Protein AF-A0A9E5Z6Y7-F1 (afdb_monomer_lite)

Foldseek 3Di:
DVVVVVVVVVVVVVVVVCVPPVNVCVVCLQVLLVVLLVLLVLLPQAADCVCCVPNPDPVNNVSNVSVCSLVVSLVVLVVLVVVCVVVPPDDPDDCPDPLVVQLVVLVVQLVVLVVDPCSPVSNSVSSSSNSVSSSLVSCLRDPCSPVSVVVSVVVVLVVLLVVLVVLLVCCVVPQVLVVCVVVVVVLLLLDASCPCVVVVNRDALLNQLQSLLVQLLVLLLCCLPHPPNVVSVVSNVSSPSSNSNSLNLVSVVVSVVSSVVSVVVSLVVDDPVVVVVVVVVCVVVVVVCVVVCSVVSNCCNSPNPPPDDPPPPPPPPPPPPPPPPPPDD

Secondary structure (DSSP, 8-state):
-HHHHHHHHHHHHHHHHHT-HHHHHHHHHHHHHHHHHHHHHHTSS---THHHHS-SSHHHHHHHHHHHHHHHHHHHHHHHHHHHHHTT------TTSHHHHHHHHHHHHHHHHTT-TTHHHHHHHHHHHHHHHHHHHHHHTSS-HHHHHHHHHHHHHHHHHHHHHHHHHHHHHHS-HHHHHH-GGGGGG-----HHHHTTTSS-HHHHHHHHHHHHHHHHHHHHH-S-HHHHHHHHHHHHHHHHHTT-HHHHHHHHHHHHHHHHHHHHHS-HHHHHHHHHHHHHHHHHHHHTTHHHHHIIIIII-SSS-S-TTS-S---S-S-------

pLDDT: mean 85.92, std 13.64, range [41.94, 97.69]

Sequence (329 aa):
MQYLIETKARLGPTLAGLLSKDQLGAKLYILLPAGLWLMLWLSISPGNLKDILSPGSPAAFAHGLRAVFPLIAAGLAASIIGLNVIKRSPRPFRFFGPLGLTAAYGLTGLVASLNSPDTSSALWWSALYLSVPVVLWSSTWRADPLEQLRRIINVTWFGLILVSIGLFLMAVFYLDLVDKLIDPSRYLECRASGWIDVTGGRLRETGVGRYAAIAGIIAIGRLCHGKWRPMWSVVLLISIPLLLSTGARGSLVGFAAGASMILLTYSLHATRKTLLAGLLITMVLASALWSTGTINTFAKNCLSAGHADAPADVPADVPADVPADVPAD

Radius of gyration: 25.38 Å; chains: 1; bounding box: 87×68×48 Å

Structure (mmCIF, N/CA/C/O backbone):
data_AF-A0A9E5Z6Y7-F1
#
_entry.id   AF-A0A9E5Z6Y7-F1
#
loop_
_atom_site.group_PDB
_atom_site.id
_atom_site.type_symbol
_atom_site.label_atom_id
_atom_site.label_alt_id
_atom_site.label_comp_id
_atom_site.label_asym_id
_atom_site.label_entity_id
_atom_site.label_seq_id
_atom_site.pdbx_PDB_ins_code
_atom_site.Cartn_x
_atom_site.Cartn_y
_atom_site.Cartn_z
_atom_site.occupancy
_atom_site.B_iso_or_equiv
_atom_site.auth_seq_id
_atom_site.auth_comp_id
_atom_site.auth_asym_id
_atom_site.auth_atom_id
_atom_site.pdbx_PDB_model_num
ATOM 1 N N . MET A 1 1 ? -58.204 -3.056 -13.051 1.00 57.75 1 MET A N 1
ATOM 2 C CA . MET A 1 1 ? -58.044 -1.865 -12.180 1.00 57.75 1 MET A CA 1
ATOM 3 C C . MET A 1 1 ? -57.743 -2.231 -10.720 1.00 57.75 1 MET A C 1
ATOM 5 O O . MET A 1 1 ? -56.837 -1.636 -10.158 1.00 57.75 1 MET A O 1
ATOM 9 N N . GLN A 1 2 ? -58.396 -3.242 -10.124 1.00 61.41 2 GLN A N 1
ATOM 10 C CA . GLN A 1 2 ? -58.108 -3.706 -8.747 1.00 61.41 2 GLN A CA 1
ATOM 11 C C . GLN A 1 2 ? -56.656 -4.166 -8.510 1.00 61.41 2 GLN A C 1
ATOM 13 O O . GLN A 1 2 ? -56.068 -3.795 -7.500 1.00 61.41 2 GLN A O 1
ATOM 18 N N . TYR A 1 3 ? -56.035 -4.857 -9.472 1.00 61.41 3 TYR A N 1
ATOM 19 C CA . TYR A 1 3 ? -54.646 -5.332 -9.346 1.00 61.41 3 TYR A CA 1
ATOM 20 C C . TYR A 1 3 ? -53.622 -4.198 -9.141 1.00 61.41 3 TYR A C 1
ATOM 22 O O . TYR A 1 3 ? -52.655 -4.351 -8.406 1.00 61.41 3 TYR A O 1
ATOM 30 N N . LEU A 1 4 ? -53.870 -3.030 -9.748 1.00 61.97 4 LEU A N 1
ATOM 31 C CA . LEU A 1 4 ? -52.995 -1.854 -9.669 1.00 61.97 4 LEU A CA 1
ATOM 32 C C . LEU A 1 4 ? -53.087 -1.158 -8.298 1.00 61.97 4 LEU A C 1
ATOM 34 O O . LEU A 1 4 ? -52.094 -0.631 -7.791 1.00 61.97 4 LEU A O 1
ATOM 38 N N . ILE A 1 5 ? -54.269 -1.205 -7.676 1.00 70.00 5 ILE A N 1
ATOM 39 C CA . ILE A 1 5 ? -54.521 -0.660 -6.335 1.00 70.00 5 ILE A CA 1
ATOM 40 C C . ILE A 1 5 ? -53.856 -1.550 -5.277 1.00 70.00 5 ILE A C 1
ATOM 42 O O . ILE A 1 5 ? -53.213 -1.042 -4.356 1.00 70.00 5 ILE A O 1
ATOM 46 N N . GLU A 1 6 ? -53.916 -2.870 -5.456 1.00 71.38 6 GLU A N 1
ATOM 47 C CA . GLU A 1 6 ? -53.327 -3.832 -4.523 1.00 71.38 6 GLU A CA 1
ATOM 48 C C . GLU A 1 6 ? -51.786 -3.801 -4.535 1.00 71.38 6 GLU A C 1
ATOM 50 O O . GLU A 1 6 ? -51.150 -3.833 -3.477 1.00 71.38 6 GLU A O 1
ATOM 55 N N . THR A 1 7 ? -51.164 -3.607 -5.707 1.00 66.88 7 THR A N 1
ATOM 56 C CA . THR A 1 7 ? -49.707 -3.389 -5.799 1.00 66.88 7 THR A CA 1
ATOM 57 C C . THR A 1 7 ? -49.253 -2.092 -5.129 1.00 66.88 7 THR A C 1
ATOM 59 O O . THR A 1 7 ? -48.196 -2.070 -4.498 1.00 66.88 7 THR A O 1
ATOM 62 N N . LYS A 1 8 ? -50.048 -1.016 -5.199 1.00 66.12 8 LYS A N 1
ATOM 63 C CA . LYS A 1 8 ? -49.697 0.275 -4.582 1.00 66.12 8 LYS A CA 1
ATOM 64 C C . LYS A 1 8 ? -49.779 0.216 -3.051 1.00 66.12 8 LYS A C 1
ATOM 66 O O . LYS A 1 8 ? -48.929 0.793 -2.375 1.00 66.12 8 LYS A O 1
ATOM 7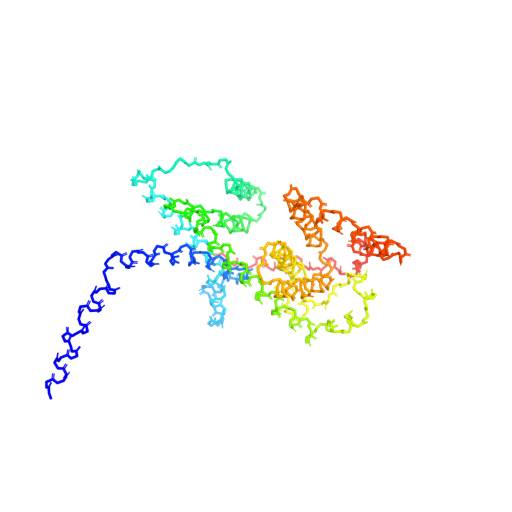1 N N . ALA A 1 9 ? -50.747 -0.533 -2.516 1.00 68.81 9 ALA A N 1
ATOM 72 C CA . ALA A 1 9 ? -50.920 -0.735 -1.078 1.00 68.81 9 ALA A CA 1
ATOM 73 C C . ALA A 1 9 ? -49.785 -1.563 -0.445 1.00 68.81 9 ALA A C 1
ATOM 75 O O . ALA A 1 9 ? -49.412 -1.310 0.699 1.00 68.81 9 ALA A O 1
ATOM 76 N N . ARG A 1 10 ? -49.184 -2.505 -1.189 1.00 66.06 10 ARG A N 1
ATOM 77 C CA . ARG A 1 10 ? -48.023 -3.273 -0.703 1.00 66.06 10 ARG A CA 1
ATOM 78 C C . ARG A 1 10 ? -46.694 -2.528 -0.843 1.00 66.06 10 ARG A C 1
ATOM 80 O O . ARG A 1 10 ? -45.835 -2.713 0.008 1.00 66.06 10 ARG A O 1
ATOM 87 N N . LEU A 1 11 ? -46.524 -1.664 -1.851 1.00 66.94 11 LEU A N 1
ATOM 88 C CA . LEU A 1 11 ? -45.243 -0.980 -2.101 1.00 66.94 11 LEU A CA 1
ATOM 89 C C . LEU A 1 11 ? -44.909 0.110 -1.064 1.00 66.94 11 LEU A C 1
ATOM 91 O O . LEU A 1 11 ? -43.746 0.288 -0.706 1.00 66.94 11 LEU A O 1
ATOM 95 N N . GLY A 1 12 ? -45.922 0.832 -0.573 1.00 68.88 12 GLY A N 1
ATOM 96 C CA . GLY A 1 12 ? -45.764 1.933 0.388 1.00 68.88 12 GLY A CA 1
ATOM 97 C C . GLY A 1 12 ? -45.043 1.549 1.691 1.00 68.88 12 GLY A C 1
ATOM 98 O O . GLY A 1 12 ? -44.024 2.165 2.013 1.00 68.88 12 GLY A O 1
ATOM 99 N N . PRO A 1 13 ? -45.502 0.522 2.432 1.00 69.31 13 PRO A N 1
ATOM 100 C CA . PRO A 1 13 ? -44.856 0.118 3.681 1.00 69.31 13 P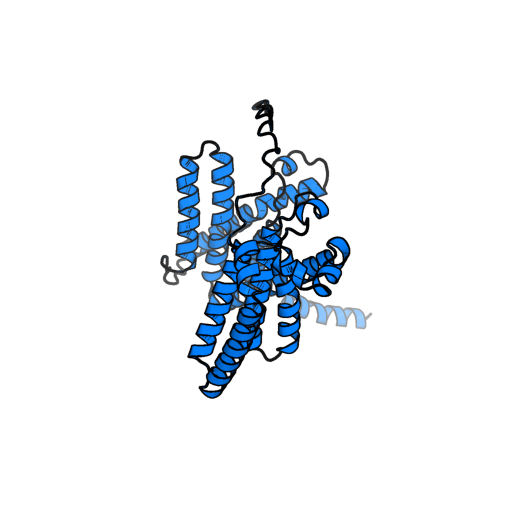RO A CA 1
ATOM 101 C C . PRO A 1 13 ? -43.468 -0.506 3.468 1.00 69.31 13 PRO A C 1
ATOM 103 O O . PRO A 1 13 ? -42.598 -0.350 4.324 1.00 69.31 13 PRO A O 1
ATOM 106 N N . THR A 1 14 ? -43.203 -1.148 2.323 1.00 67.12 14 THR A N 1
ATOM 107 C CA . THR A 1 14 ? -41.872 -1.711 2.026 1.00 67.12 14 THR A CA 1
ATOM 108 C C . THR A 1 14 ? -40.849 -0.622 1.702 1.00 67.12 14 THR A C 1
ATOM 110 O O . THR A 1 14 ? -39.710 -0.698 2.165 1.00 67.12 14 THR A O 1
ATOM 113 N N . LEU A 1 15 ? -41.246 0.428 0.970 1.00 63.84 15 LEU A N 1
ATOM 114 C CA . LEU A 1 15 ? -40.369 1.571 0.697 1.00 63.84 15 LEU A CA 1
ATOM 115 C C . LEU A 1 15 ? -40.128 2.415 1.959 1.00 63.84 15 LEU A C 1
ATOM 117 O O . LEU A 1 15 ? -38.998 2.831 2.210 1.00 63.84 15 LEU A O 1
ATOM 121 N N . ALA A 1 16 ? -41.164 2.618 2.781 1.00 64.19 16 ALA A N 1
ATOM 122 C CA . ALA A 1 16 ? -41.054 3.332 4.054 1.00 64.19 16 ALA A CA 1
ATOM 123 C C . ALA A 1 16 ? -40.180 2.576 5.072 1.00 64.19 16 ALA A C 1
ATOM 125 O O . ALA A 1 16 ? -39.400 3.197 5.790 1.00 64.19 16 ALA A O 1
ATOM 126 N N . GLY A 1 17 ? -40.236 1.238 5.086 1.00 64.94 17 GLY A N 1
ATOM 127 C CA . GLY A 1 17 ? -39.333 0.402 5.884 1.00 64.94 17 GLY A CA 1
ATOM 128 C C . GLY A 1 17 ? -37.876 0.464 5.408 1.00 64.94 17 GLY A C 1
ATOM 129 O O . GLY A 1 17 ? -36.962 0.539 6.230 1.00 64.94 17 GLY A O 1
ATOM 130 N N . LEU A 1 18 ? -37.646 0.514 4.089 1.00 59.97 18 LEU A N 1
ATOM 131 C CA . LEU A 1 18 ? -36.311 0.689 3.495 1.00 59.97 18 LEU A CA 1
ATOM 132 C C . LEU A 1 18 ? -35.711 2.086 3.737 1.00 59.97 18 LEU A C 1
ATOM 134 O O . LEU A 1 18 ? -34.486 2.219 3.764 1.00 59.97 18 LEU A O 1
ATOM 138 N N . LEU A 1 19 ? -36.559 3.100 3.939 1.00 59.50 19 LEU A N 1
ATOM 139 C CA . LEU A 1 19 ? -36.194 4.488 4.254 1.00 59.50 19 LEU A CA 1
ATOM 140 C C . LEU A 1 19 ? -36.331 4.842 5.744 1.00 59.50 19 LEU A C 1
ATOM 142 O O . LEU A 1 19 ? -36.238 6.017 6.102 1.00 59.50 19 LEU A O 1
ATOM 146 N N . SER A 1 20 ? -36.525 3.859 6.630 1.00 70.44 20 SER A N 1
ATOM 147 C CA . SER A 1 20 ? -36.506 4.118 8.071 1.00 70.44 20 SER A CA 1
ATOM 148 C C . SER A 1 20 ? -35.167 4.758 8.464 1.00 70.44 20 SER A C 1
ATOM 150 O O . SER A 1 20 ? -34.097 4.268 8.081 1.00 70.44 20 SER A O 1
ATOM 152 N N . LYS A 1 21 ? -35.221 5.862 9.227 1.00 69.75 21 LYS A N 1
ATOM 153 C CA . LYS A 1 21 ? -34.047 6.629 9.695 1.00 69.75 21 LYS A CA 1
ATOM 154 C C . LYS A 1 21 ? -32.979 5.735 10.331 1.00 69.75 21 LYS A C 1
ATOM 156 O O . LYS A 1 21 ? -31.791 6.015 10.174 1.00 69.75 21 LYS A O 1
ATOM 161 N N . ASP A 1 22 ? -33.388 4.641 10.963 1.00 77.75 22 ASP A N 1
ATOM 162 C CA . ASP A 1 22 ? -32.486 3.701 11.628 1.00 77.75 22 ASP A CA 1
ATOM 163 C C . ASP A 1 22 ? -31.675 2.868 10.622 1.00 77.75 22 ASP A C 1
ATOM 165 O O . ASP A 1 22 ? -30.466 2.687 10.779 1.00 77.75 22 ASP A O 1
ATOM 169 N N . GLN A 1 23 ? -32.307 2.426 9.527 1.00 73.56 23 GLN A N 1
ATOM 170 C CA . GLN A 1 23 ? -31.648 1.693 8.438 1.00 73.56 23 GLN A CA 1
ATOM 171 C C . GLN A 1 23 ? -30.731 2.607 7.621 1.00 73.56 23 GLN A C 1
ATOM 173 O O . GLN A 1 23 ? -29.605 2.224 7.285 1.00 73.56 23 GLN A O 1
ATOM 178 N N . LEU A 1 24 ? -31.188 3.828 7.322 1.00 75.88 24 LEU A N 1
ATOM 179 C CA . LEU A 1 24 ? -30.377 4.813 6.609 1.00 75.88 24 LEU A CA 1
ATOM 180 C C . LEU A 1 24 ? -29.151 5.210 7.446 1.00 75.88 24 LEU A C 1
ATOM 182 O O . LEU A 1 24 ? -28.036 5.257 6.923 1.00 75.88 24 LEU A O 1
ATOM 186 N N . GLY A 1 25 ? -29.344 5.399 8.756 1.00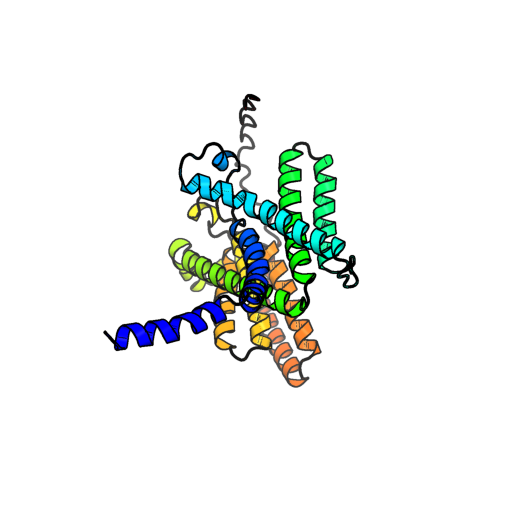 78.50 25 GLY A N 1
ATOM 187 C CA . GLY A 1 25 ? -28.276 5.638 9.721 1.00 78.50 25 GLY A CA 1
ATOM 188 C C . GLY A 1 25 ? -27.257 4.501 9.745 1.00 78.50 25 GLY A C 1
ATOM 189 O O . GLY A 1 25 ? -26.064 4.761 9.612 1.00 78.50 25 GLY A O 1
ATOM 190 N N . ALA A 1 26 ? -27.705 3.243 9.815 1.00 77.50 26 ALA A N 1
ATOM 191 C CA . ALA A 1 26 ? -26.826 2.071 9.835 1.00 77.50 26 ALA A CA 1
ATOM 192 C C . ALA A 1 26 ? -26.049 1.853 8.518 1.00 77.50 26 ALA A C 1
ATOM 194 O O . ALA A 1 26 ? -24.877 1.468 8.539 1.00 77.50 26 ALA A O 1
ATOM 195 N N . LYS A 1 27 ? -26.656 2.123 7.356 1.00 80.75 27 LYS A N 1
ATOM 196 C CA . LYS A 1 27 ? -25.959 2.018 6.060 1.00 80.75 27 LYS A CA 1
ATOM 197 C C . LYS A 1 27 ? -24.950 3.143 5.868 1.00 80.75 27 LYS A C 1
ATOM 199 O O . LYS A 1 27 ? -23.795 2.870 5.540 1.00 80.75 27 LYS A O 1
ATOM 204 N N . LEU A 1 28 ? -25.347 4.387 6.138 1.00 83.31 28 LEU A N 1
ATOM 205 C CA . LEU A 1 28 ? -24.439 5.537 6.100 1.00 83.31 28 LEU A CA 1
ATOM 206 C C . LEU A 1 28 ? -23.286 5.355 7.099 1.00 83.31 28 LEU A C 1
ATOM 208 O O . LEU A 1 28 ? -22.144 5.725 6.826 1.00 83.31 28 LEU A O 1
ATOM 212 N N . TYR A 1 29 ? -23.565 4.702 8.228 1.00 80.31 29 TYR A N 1
ATOM 213 C CA . TYR A 1 29 ? -22.572 4.357 9.235 1.00 80.31 29 TYR A CA 1
ATOM 214 C C . TYR A 1 29 ? -21.458 3.450 8.695 1.00 80.31 29 TYR A C 1
ATOM 216 O O . TYR A 1 29 ? -20.299 3.651 9.056 1.00 80.31 29 TYR A O 1
ATOM 224 N N . ILE A 1 30 ? -21.771 2.499 7.815 1.00 82.19 30 ILE A N 1
ATOM 225 C CA . ILE A 1 30 ? -20.777 1.588 7.223 1.00 82.19 30 ILE A CA 1
ATOM 226 C C . ILE A 1 30 ? -20.110 2.212 5.993 1.00 82.19 30 ILE A C 1
ATOM 228 O O . ILE A 1 30 ? -18.904 2.058 5.800 1.00 82.19 30 ILE A O 1
ATOM 232 N N . LEU A 1 31 ? -20.883 2.915 5.165 1.00 89.00 31 LEU A N 1
ATOM 233 C CA . LEU A 1 31 ? -20.394 3.477 3.908 1.00 89.00 31 LEU A CA 1
ATOM 234 C C . LEU A 1 31 ? -19.443 4.652 4.125 1.00 89.00 31 LEU A C 1
ATOM 236 O O . LEU A 1 31 ? -18.538 4.839 3.319 1.00 89.00 31 LEU A O 1
ATOM 240 N N . LEU A 1 32 ? -19.598 5.418 5.210 1.00 92.00 32 LEU A N 1
ATOM 241 C CA . LEU A 1 32 ? -18.788 6.616 5.418 1.00 92.00 32 LEU A CA 1
ATOM 242 C C . LEU A 1 32 ? -17.289 6.311 5.630 1.00 92.00 32 LEU A C 1
ATOM 244 O O . LEU A 1 32 ? -16.492 6.860 4.874 1.00 92.00 32 LEU A O 1
ATOM 248 N N . PRO A 1 33 ? -16.859 5.430 6.562 1.00 91.88 33 PRO A N 1
ATOM 249 C CA . PRO A 1 33 ? -15.438 5.094 6.706 1.00 91.88 33 PRO A CA 1
ATOM 250 C C . PRO A 1 33 ? -14.839 4.483 5.436 1.00 91.88 33 PRO A C 1
ATOM 252 O O . PRO A 1 33 ? -13.726 4.825 5.048 1.00 91.88 33 PRO A O 1
ATOM 255 N N . ALA A 1 34 ? -15.596 3.614 4.758 1.00 92.19 34 ALA A N 1
ATOM 256 C CA . ALA A 1 34 ? -15.170 3.005 3.502 1.00 92.19 34 ALA A CA 1
ATOM 257 C C . ALA A 1 34 ? -15.028 4.046 2.379 1.00 92.19 34 ALA A C 1
ATOM 259 O O . ALA A 1 34 ? -14.067 3.988 1.620 1.00 92.19 34 ALA A O 1
ATOM 260 N N . GLY A 1 35 ? -15.944 5.015 2.302 1.00 94.31 35 GLY A N 1
ATOM 261 C CA . GLY A 1 35 ? -15.899 6.119 1.348 1.00 94.31 35 GLY A CA 1
ATOM 262 C C . GLY A 1 35 ? -14.707 7.043 1.587 1.00 94.31 35 GLY A C 1
ATOM 263 O O . GLY A 1 35 ? -13.951 7.299 0.656 1.00 94.31 35 GLY A O 1
ATOM 264 N N . LEU A 1 36 ? -14.475 7.466 2.836 1.00 95.69 36 LEU A N 1
ATOM 265 C CA . LEU A 1 36 ? -13.302 8.275 3.198 1.00 95.69 36 LEU A CA 1
ATOM 266 C C . LEU A 1 36 ? -11.993 7.537 2.887 1.00 95.69 36 LEU A C 1
ATOM 268 O O . LEU A 1 36 ? -11.051 8.123 2.360 1.00 95.69 36 LEU A O 1
ATOM 272 N N . TRP A 1 37 ? -11.948 6.233 3.159 1.00 95.69 37 TRP A N 1
ATOM 273 C CA . TRP A 1 37 ? -10.800 5.398 2.825 1.00 95.69 37 TRP A CA 1
ATOM 274 C C . TRP A 1 37 ? -10.595 5.247 1.312 1.00 95.69 37 TRP A C 1
ATOM 276 O O . TRP A 1 37 ? -9.467 5.314 0.827 1.00 95.69 37 TRP A O 1
ATOM 286 N N . LEU A 1 38 ? -11.680 5.087 0.550 1.00 94.88 38 LEU A N 1
ATOM 287 C CA . LEU A 1 38 ? -11.630 5.014 -0.907 1.00 94.88 38 LEU A CA 1
ATOM 288 C C . LEU A 1 38 ? -11.134 6.332 -1.517 1.00 94.88 38 LEU A C 1
ATOM 290 O O . LEU A 1 38 ? -10.359 6.298 -2.468 1.00 94.88 38 LEU A O 1
ATOM 294 N N . MET A 1 39 ? -11.515 7.482 -0.952 1.00 96.06 39 MET A N 1
ATOM 295 C CA . MET A 1 39 ? -11.001 8.790 -1.379 1.00 96.06 39 MET A CA 1
ATOM 296 C C . MET A 1 39 ? -9.475 8.877 -1.237 1.00 96.06 39 MET A C 1
ATOM 298 O O . MET A 1 39 ? -8.814 9.334 -2.168 1.00 96.06 39 MET A O 1
ATOM 302 N N . LEU A 1 40 ? -8.903 8.367 -0.136 1.00 95.50 40 LEU A N 1
ATOM 303 C CA . LEU A 1 40 ? -7.444 8.266 0.022 1.00 95.50 40 LEU A CA 1
ATOM 304 C C . LEU A 1 40 ? -6.819 7.367 -1.052 1.00 95.50 40 LEU A C 1
ATOM 306 O O . LEU A 1 40 ? -5.831 7.735 -1.684 1.00 95.50 40 LEU A O 1
ATOM 310 N N . TRP A 1 41 ? -7.423 6.204 -1.296 1.00 93.75 41 TRP A N 1
ATOM 311 C CA . TRP A 1 41 ? -6.958 5.241 -2.297 1.00 93.75 41 TRP A CA 1
ATOM 312 C C . TRP A 1 41 ? -6.966 5.791 -3.723 1.00 93.75 41 TRP A C 1
ATOM 314 O O . TRP A 1 41 ? -6.035 5.566 -4.497 1.00 93.75 41 TRP A O 1
ATOM 324 N N . LEU A 1 42 ? -8.005 6.540 -4.083 1.00 92.06 42 LEU A N 1
ATOM 325 C CA . LEU A 1 42 ? -8.120 7.131 -5.411 1.00 92.06 42 LEU A CA 1
ATOM 326 C C . LEU A 1 42 ? -7.058 8.211 -5.671 1.00 92.06 42 LEU A C 1
ATOM 328 O O . LEU A 1 42 ? -6.820 8.516 -6.841 1.00 92.06 42 LEU A O 1
ATOM 332 N N . SER A 1 43 ? -6.393 8.721 -4.631 1.00 92.12 43 SER A N 1
ATOM 333 C CA . SER A 1 43 ? -5.336 9.736 -4.709 1.00 92.12 43 SER A CA 1
ATOM 334 C C . SER A 1 43 ? -3.907 9.174 -4.798 1.00 92.12 43 SER A C 1
ATOM 336 O O . SER A 1 43 ? -2.954 9.944 -4.732 1.00 92.12 43 SER A O 1
ATOM 338 N N . ILE A 1 44 ? -3.715 7.857 -4.942 1.00 85.12 44 ILE A N 1
ATOM 339 C CA . ILE A 1 44 ? -2.368 7.246 -5.008 1.00 85.12 44 ILE A CA 1
ATOM 340 C C . ILE A 1 44 ? -1.523 7.785 -6.177 1.00 85.12 44 ILE A C 1
ATOM 342 O O . ILE A 1 44 ? -0.303 7.868 -6.070 1.00 85.12 44 ILE A O 1
ATOM 346 N N . SER A 1 45 ? -2.165 8.168 -7.281 1.00 82.62 45 SER A N 1
ATOM 347 C CA . SER A 1 45 ? -1.541 8.888 -8.393 1.00 82.62 45 SER A CA 1
ATOM 348 C C . SER A 1 45 ? -2.246 10.241 -8.516 1.00 82.62 45 SER A C 1
ATOM 350 O O . SER A 1 45 ? -3.233 10.349 -9.252 1.00 82.62 45 SER A O 1
ATOM 352 N N . PRO A 1 46 ? -1.846 11.235 -7.699 1.00 77.25 46 PRO A N 1
ATOM 353 C CA . PRO A 1 46 ? -2.476 12.545 -7.731 1.00 77.25 46 PRO A CA 1
ATOM 354 C C . PRO A 1 46 ? -2.107 13.250 -9.043 1.00 77.25 46 PRO A C 1
ATOM 356 O O . PRO A 1 46 ? -0.963 13.172 -9.492 1.00 77.25 46 PRO A O 1
ATOM 359 N N . GLY A 1 47 ? -3.085 13.905 -9.674 1.00 83.56 47 GLY A N 1
ATOM 360 C CA . GLY A 1 47 ? -2.833 14.811 -10.796 1.00 83.56 47 GLY A CA 1
ATOM 361 C C . GLY A 1 47 ? -2.192 16.124 -10.345 1.00 83.56 47 GLY A C 1
ATOM 362 O O . GLY A 1 47 ? -1.830 16.289 -9.178 1.00 83.56 47 GLY A O 1
ATOM 363 N N . ASN A 1 48 ? -2.075 17.082 -11.264 1.00 89.50 48 ASN A N 1
ATOM 364 C CA . ASN A 1 48 ? -1.594 18.419 -10.936 1.00 89.50 48 ASN A CA 1
ATOM 365 C C . ASN A 1 48 ? -2.750 19.267 -10.374 1.00 89.50 48 ASN A C 1
ATOM 367 O O . ASN A 1 48 ? -3.849 19.253 -10.925 1.00 89.50 48 ASN A O 1
ATOM 371 N N . LEU A 1 49 ? -2.526 20.037 -9.299 1.00 91.50 49 LEU A N 1
ATOM 372 C CA . LEU A 1 49 ? -3.555 20.951 -8.775 1.00 91.50 49 LEU A CA 1
ATOM 373 C C . LEU A 1 49 ? -3.964 22.013 -9.799 1.00 91.50 49 LEU A C 1
ATOM 375 O O . LEU A 1 49 ? -5.118 22.441 -9.796 1.00 91.50 49 LEU A O 1
ATOM 379 N N . LYS A 1 50 ? -3.042 22.421 -10.680 1.00 92.94 50 LYS A N 1
ATOM 380 C CA . LYS A 1 50 ? -3.325 23.403 -11.737 1.00 92.94 50 LYS A CA 1
ATOM 381 C C . LYS A 1 50 ? -4.449 22.933 -12.669 1.00 92.94 50 LYS A C 1
ATOM 383 O O . LYS A 1 50 ? -5.234 23.756 -13.134 1.00 92.94 50 LYS A O 1
ATOM 388 N N . ASP A 1 51 ? -4.600 21.617 -12.838 1.00 94.62 51 ASP A N 1
ATOM 389 C CA . ASP A 1 51 ? -5.643 21.021 -13.676 1.00 94.62 51 ASP A CA 1
ATOM 390 C C . ASP A 1 51 ? -7.059 21.214 -13.102 1.00 94.62 51 ASP A C 1
ATOM 392 O O . ASP A 1 51 ? -8.037 20.977 -13.803 1.00 94.62 51 ASP A O 1
ATOM 396 N N . ILE A 1 52 ? -7.206 21.636 -11.840 1.00 95.12 52 ILE A N 1
ATOM 397 C CA . ILE A 1 52 ? -8.520 21.931 -11.242 1.00 95.12 52 ILE A CA 1
ATOM 398 C C . ILE A 1 52 ? -9.054 23.274 -11.740 1.00 95.12 52 ILE A C 1
ATOM 400 O O . ILE A 1 52 ? -10.243 23.390 -12.028 1.00 95.12 52 ILE A O 1
ATOM 404 N N . LEU A 1 53 ? -8.182 24.283 -11.809 1.00 96.31 53 LEU A N 1
ATOM 405 C CA . LEU A 1 53 ? -8.553 25.654 -12.166 1.00 96.31 53 LEU A CA 1
ATOM 406 C C . LEU A 1 53 ? -8.575 25.851 -13.683 1.00 96.31 53 LEU A C 1
ATOM 408 O O . LEU A 1 53 ? -9.472 26.514 -14.197 1.00 96.31 53 LEU A O 1
ATOM 412 N N . SER A 1 54 ? -7.634 25.219 -14.388 1.00 95.69 54 SER A N 1
ATOM 413 C CA . SER A 1 54 ? -7.477 25.355 -15.839 1.00 95.69 54 SER A CA 1
ATOM 414 C C . SER A 1 54 ? -7.286 23.988 -16.508 1.00 95.69 54 SER A C 1
ATOM 416 O O . SER A 1 54 ? -6.199 23.690 -17.009 1.00 95.69 54 SER A O 1
ATOM 418 N N . PRO A 1 55 ? -8.310 23.113 -16.511 1.00 96.44 55 PRO A N 1
ATOM 419 C CA . PRO A 1 55 ? -8.188 21.791 -17.111 1.00 96.44 55 PRO A CA 1
ATOM 420 C C . PRO A 1 55 ? -8.056 21.864 -18.633 1.00 96.44 55 PRO A C 1
ATOM 422 O O . PRO A 1 55 ? -8.957 22.336 -19.323 1.00 96.44 55 PRO A O 1
ATOM 425 N N . GLY A 1 56 ? -6.994 21.267 -19.180 1.00 96.19 56 GLY A N 1
ATOM 426 C CA . GLY A 1 56 ? -6.883 21.045 -20.628 1.00 96.19 56 GLY A CA 1
ATOM 427 C C . GLY A 1 56 ? -7.867 19.995 -21.172 1.00 96.19 56 GLY A C 1
ATOM 428 O O . GLY A 1 56 ? -8.070 19.894 -22.377 1.00 96.19 56 GLY A O 1
ATOM 429 N N . SER A 1 57 ? -8.475 19.183 -20.298 1.00 96.56 57 SER A N 1
ATOM 430 C CA . SER A 1 57 ? -9.505 18.194 -20.649 1.00 96.56 57 SER A CA 1
ATOM 431 C C . SER A 1 57 ? -10.318 17.759 -19.416 1.00 96.56 57 SER A C 1
ATOM 433 O O . SER A 1 57 ? -9.838 17.902 -18.287 1.00 96.56 57 SER A O 1
ATOM 435 N N . PRO A 1 58 ? -11.504 17.139 -19.586 1.00 96.25 58 PRO A N 1
ATOM 436 C CA . PRO A 1 58 ? -12.267 16.577 -18.465 1.00 96.25 58 PRO A CA 1
ATOM 437 C C . PRO A 1 58 ? -11.496 15.513 -17.668 1.00 96.25 58 PRO A C 1
ATOM 439 O O . PRO A 1 58 ? -11.669 15.390 -16.456 1.00 96.25 58 PRO A O 1
ATOM 442 N N . ALA A 1 59 ? -10.617 14.755 -18.332 1.00 94.00 59 ALA A N 1
ATOM 443 C CA . ALA A 1 59 ? -9.754 13.783 -17.668 1.00 94.00 59 ALA A CA 1
ATOM 444 C C . ALA A 1 59 ? -8.703 14.474 -16.785 1.00 94.00 59 ALA A C 1
ATOM 446 O O . ALA A 1 59 ? -8.497 14.048 -15.650 1.00 94.00 59 ALA A O 1
ATOM 447 N N . ALA A 1 60 ? -8.087 15.561 -17.268 1.00 93.75 60 ALA A N 1
ATOM 448 C CA . ALA A 1 60 ? -7.155 16.368 -16.478 1.00 93.75 60 ALA A CA 1
ATOM 449 C C . ALA A 1 60 ? -7.846 16.957 -15.239 1.00 93.75 60 ALA A C 1
ATOM 451 O O . ALA A 1 60 ? -7.339 16.799 -14.132 1.00 93.75 60 ALA A O 1
ATOM 452 N N . PHE A 1 61 ? -9.061 17.498 -15.394 1.00 95.56 61 PHE A N 1
ATOM 453 C CA . PHE A 1 61 ? -9.867 17.961 -14.260 1.00 95.56 61 PHE A CA 1
ATOM 454 C C . PHE A 1 61 ? -10.106 16.848 -13.229 1.00 95.56 61 PHE A C 1
ATOM 456 O O . PHE A 1 61 ? -9.890 17.040 -12.033 1.00 95.56 61 PHE A O 1
ATOM 463 N N . ALA A 1 62 ? -10.507 15.655 -13.682 1.00 94.25 62 ALA A N 1
ATOM 464 C CA . ALA A 1 62 ? -10.719 14.513 -12.796 1.00 94.25 62 ALA A CA 1
ATOM 465 C C . ALA A 1 62 ? -9.426 14.087 -12.073 1.00 94.25 62 ALA A C 1
ATOM 467 O O . ALA A 1 62 ? -9.472 13.718 -10.898 1.00 94.25 62 ALA A O 1
ATOM 468 N N . HIS A 1 63 ? -8.271 14.157 -12.739 1.00 91.81 63 HIS A N 1
ATOM 469 C CA . HIS A 1 63 ? -6.968 13.901 -12.121 1.00 91.81 63 HIS A CA 1
ATOM 470 C C . HIS A 1 63 ? -6.583 14.973 -11.092 1.00 91.81 63 HIS A C 1
ATOM 472 O O . HIS A 1 63 ? -6.126 14.614 -10.002 1.00 91.81 63 HIS A O 1
ATOM 478 N N . GLY A 1 64 ? -6.822 16.251 -11.392 1.00 93.50 64 GLY A N 1
ATOM 479 C CA . GLY A 1 64 ? -6.635 17.354 -10.451 1.00 93.50 64 GLY A CA 1
ATOM 480 C C . GLY A 1 64 ? -7.522 17.195 -9.216 1.00 93.50 64 GLY A C 1
ATOM 481 O O . GLY A 1 64 ? -7.036 17.234 -8.087 1.00 93.50 64 GLY A O 1
ATOM 482 N N . LEU A 1 65 ? -8.807 16.883 -9.405 1.00 94.31 65 LEU A N 1
ATOM 483 C CA . LEU A 1 65 ? -9.748 16.659 -8.305 1.00 94.31 65 LEU A CA 1
ATOM 484 C C . LEU A 1 65 ? -9.299 15.505 -7.389 1.00 94.31 65 LEU A C 1
ATOM 486 O O . LEU A 1 65 ? -9.372 15.617 -6.162 1.00 94.31 65 LEU A O 1
ATOM 490 N N . ARG A 1 66 ? -8.769 14.418 -7.971 1.00 94.31 66 ARG A N 1
ATOM 491 C CA . ARG A 1 66 ? -8.220 13.281 -7.211 1.00 94.31 66 ARG A CA 1
ATOM 492 C C . ARG A 1 66 ? -7.047 13.673 -6.319 1.00 94.31 66 ARG A C 1
ATOM 494 O O . ARG A 1 66 ? -6.900 13.058 -5.269 1.00 94.31 66 ARG A O 1
ATOM 501 N N . ALA A 1 67 ? -6.261 14.688 -6.684 1.00 93.56 67 ALA A N 1
ATOM 502 C CA . ALA A 1 67 ? -5.154 15.169 -5.857 1.00 93.56 67 ALA A CA 1
ATOM 503 C C . ALA A 1 67 ? -5.626 15.798 -4.533 1.00 93.56 67 ALA A C 1
ATOM 505 O O . ALA A 1 67 ? -4.906 15.755 -3.540 1.00 93.56 67 ALA A O 1
ATOM 506 N N . VAL A 1 68 ? -6.849 16.341 -4.486 1.00 95.88 68 VAL A N 1
ATOM 507 C CA . VAL A 1 68 ? -7.403 17.024 -3.298 1.00 95.88 68 VAL A CA 1
ATOM 508 C C . VAL A 1 68 ? -8.248 16.084 -2.428 1.00 95.88 68 VAL A C 1
ATOM 510 O O . VAL A 1 68 ? -8.557 16.398 -1.276 1.00 95.88 68 VAL A O 1
ATOM 513 N N . PHE A 1 69 ? -8.582 14.888 -2.925 1.00 96.50 69 PHE A N 1
ATOM 514 C CA . PHE A 1 69 ? -9.371 13.895 -2.188 1.00 96.50 69 PHE A CA 1
ATOM 515 C C . PHE A 1 69 ? -8.856 13.582 -0.780 1.00 96.50 69 PHE A C 1
ATOM 517 O O . PHE A 1 69 ? -9.697 13.503 0.120 1.00 96.50 69 PHE A O 1
ATOM 524 N N . PRO A 1 70 ? -7.541 13.452 -0.521 1.00 96.81 70 PRO A N 1
ATOM 525 C CA . PRO A 1 70 ? -7.065 13.177 0.829 1.00 96.81 70 PRO A CA 1
ATOM 526 C C . PRO A 1 70 ? -7.332 14.319 1.800 1.00 96.81 70 PRO A C 1
ATOM 528 O O . PRO A 1 70 ? -7.685 14.067 2.950 1.00 96.81 70 PRO A O 1
ATOM 531 N N . LEU A 1 71 ? -7.242 15.569 1.338 1.00 96.81 71 LEU A N 1
ATOM 532 C CA . LEU A 1 71 ? -7.537 16.736 2.167 1.00 96.81 71 LEU A CA 1
ATOM 533 C C . LEU A 1 71 ? -9.032 16.849 2.464 1.00 96.81 71 LEU A C 1
ATOM 535 O O . LEU A 1 71 ? -9.407 17.098 3.608 1.00 96.81 71 LEU A O 1
ATOM 539 N N . ILE A 1 72 ? -9.893 16.587 1.473 1.00 97.19 72 ILE A N 1
ATOM 540 C CA . ILE A 1 72 ? -11.350 16.533 1.683 1.00 97.19 72 ILE A CA 1
ATOM 541 C C . ILE A 1 72 ? -11.692 15.421 2.681 1.00 97.19 72 ILE A C 1
ATOM 543 O O . ILE A 1 72 ? -12.426 15.652 3.643 1.00 97.19 72 ILE A O 1
ATOM 547 N N . ALA A 1 73 ? -11.126 14.225 2.494 1.00 97.38 73 ALA A N 1
ATOM 548 C CA . ALA A 1 73 ? -11.343 13.094 3.389 1.00 97.38 73 ALA A CA 1
ATOM 549 C C . ALA A 1 73 ? -10.864 13.400 4.817 1.00 97.38 73 ALA A C 1
ATOM 551 O O . ALA A 1 73 ? -11.586 13.115 5.775 1.00 97.38 73 ALA A O 1
ATOM 552 N N . ALA A 1 74 ? -9.695 14.030 4.968 1.00 97.06 74 ALA A N 1
ATOM 553 C CA . ALA A 1 74 ? -9.166 14.463 6.257 1.00 97.06 74 ALA A CA 1
ATOM 554 C C . ALA A 1 74 ? -10.040 15.537 6.916 1.00 97.06 74 ALA A C 1
ATOM 556 O O . ALA A 1 74 ? -10.321 15.429 8.107 1.00 97.06 74 ALA A O 1
ATOM 557 N N . GLY A 1 75 ? -10.517 16.532 6.164 1.00 97.12 75 GLY A N 1
ATOM 558 C CA . GLY A 1 75 ? -11.403 17.583 6.675 1.00 97.12 75 GLY A CA 1
ATOM 559 C C . GLY A 1 75 ? -12.745 17.032 7.163 1.00 97.12 75 GLY A C 1
ATOM 560 O O . GLY A 1 75 ? -13.200 17.364 8.263 1.00 97.12 75 GLY A O 1
ATOM 561 N N . LEU A 1 76 ? -13.349 16.115 6.401 1.00 96.88 76 LEU A N 1
ATOM 562 C CA . LEU A 1 76 ? -14.562 15.402 6.815 1.00 96.88 76 LEU A CA 1
ATOM 563 C C . LEU A 1 76 ? -14.307 14.528 8.052 1.00 96.88 76 LEU A C 1
ATOM 565 O O . LEU A 1 76 ? -15.087 14.561 9.004 1.00 96.88 76 LEU A O 1
ATOM 569 N N . ALA A 1 77 ? -13.200 13.784 8.071 1.00 96.00 77 ALA A N 1
ATOM 570 C CA . ALA A 1 77 ? -12.787 12.965 9.209 1.00 96.00 77 ALA A CA 1
ATOM 571 C C . ALA A 1 77 ? -12.567 13.805 10.479 1.00 96.00 77 ALA A C 1
ATOM 573 O O . ALA A 1 77 ? -13.090 13.458 11.540 1.00 96.00 77 ALA A O 1
ATOM 574 N N . ALA A 1 78 ? -11.869 14.936 10.369 1.00 95.44 78 ALA A N 1
ATOM 575 C CA . ALA A 1 78 ? -11.651 15.882 11.459 1.00 95.44 78 ALA A CA 1
ATOM 576 C C . ALA A 1 78 ? -12.972 16.474 11.969 1.00 95.44 78 ALA A C 1
ATOM 578 O O . ALA A 1 78 ? -13.188 16.538 13.178 1.00 95.44 78 ALA A O 1
ATOM 579 N N . SER A 1 79 ? -13.895 16.813 11.065 1.00 94.81 79 SER A N 1
ATOM 580 C CA . SER A 1 79 ? -15.234 17.300 11.424 1.00 94.81 79 SER A CA 1
ATOM 581 C C . SER A 1 79 ? -16.023 16.255 12.221 1.00 94.81 79 SER A C 1
ATOM 583 O O . SER A 1 79 ? -16.634 16.574 13.241 1.00 94.81 79 SER A O 1
ATOM 585 N N . ILE A 1 80 ? -15.967 14.982 11.810 1.00 92.56 80 ILE A N 1
ATOM 586 C CA . ILE A 1 80 ? -16.594 13.866 12.538 1.00 92.56 80 ILE A CA 1
ATOM 587 C C . ILE A 1 80 ? -15.986 13.717 13.936 1.00 92.56 80 ILE A C 1
ATOM 589 O O . ILE A 1 80 ? -16.723 13.550 14.910 1.00 92.56 80 ILE A O 1
ATOM 593 N N . ILE A 1 81 ? -14.656 13.778 14.046 1.00 91.88 81 ILE A N 1
ATOM 594 C CA . ILE A 1 81 ? -13.956 13.710 15.335 1.00 91.88 81 ILE A CA 1
ATOM 595 C C . ILE A 1 81 ? -14.399 14.878 16.227 1.00 91.88 81 ILE A C 1
ATOM 597 O O . ILE A 1 81 ? -14.843 14.640 17.349 1.00 91.88 81 ILE A O 1
ATOM 601 N N . GLY A 1 82 ? -14.377 16.114 15.719 1.00 92.25 82 GLY A N 1
ATOM 602 C CA . GLY A 1 82 ? -14.782 17.313 16.459 1.00 92.25 82 GLY A CA 1
ATOM 603 C C . GLY A 1 82 ? -16.225 17.248 16.967 1.00 92.25 82 GLY A C 1
ATOM 604 O O . GLY A 1 82 ? -16.477 17.490 18.148 1.00 92.25 82 GLY A O 1
ATOM 605 N N . LEU A 1 83 ? -17.171 16.820 16.124 1.00 91.19 83 LEU A N 1
ATOM 606 C CA . LEU A 1 83 ? -18.570 16.633 16.528 1.00 91.19 83 LEU A CA 1
ATOM 607 C C . LEU A 1 83 ? -18.724 15.580 17.637 1.00 91.19 83 LEU A C 1
ATOM 609 O O . LEU A 1 83 ? -19.528 15.769 18.552 1.00 91.19 83 LEU A O 1
ATOM 613 N N . ASN A 1 84 ? -17.962 14.484 17.584 1.00 88.44 84 ASN A N 1
ATOM 614 C CA . ASN A 1 84 ? -17.995 13.447 18.620 1.00 88.44 84 ASN A CA 1
ATOM 615 C C . ASN A 1 84 ? -17.374 13.915 19.944 1.00 88.44 84 ASN A C 1
ATOM 617 O O . ASN A 1 84 ? -17.865 13.540 21.013 1.00 88.44 84 ASN A O 1
ATOM 621 N N . VAL A 1 85 ? -16.332 14.750 19.878 1.00 89.69 85 VAL A N 1
ATOM 622 C CA . VAL A 1 85 ? -15.723 15.390 21.053 1.00 89.69 85 VAL A CA 1
ATOM 623 C C . VAL A 1 85 ? -16.725 16.336 21.721 1.00 89.69 85 VAL A C 1
ATOM 625 O O . VAL A 1 85 ? -16.953 16.221 22.926 1.00 89.69 85 VAL A O 1
ATOM 628 N N . ILE A 1 86 ? -17.397 17.198 20.947 1.00 91.88 86 ILE A N 1
ATOM 629 C CA . ILE A 1 86 ? -18.413 18.138 21.460 1.00 91.88 86 ILE A CA 1
ATOM 630 C C . ILE A 1 86 ? -19.585 17.393 22.105 1.00 91.88 86 ILE A C 1
ATOM 632 O O . ILE A 1 86 ? -20.034 17.760 23.190 1.00 91.88 86 ILE A O 1
ATOM 636 N N . LYS A 1 87 ? -20.053 16.306 21.479 1.00 89.38 87 LYS A N 1
ATOM 637 C CA . LYS A 1 87 ? -21.156 15.481 22.000 1.00 89.38 87 LYS A CA 1
ATOM 638 C C . LYS A 1 87 ? -20.806 14.696 23.265 1.00 89.38 87 LYS A C 1
ATOM 640 O O . LYS A 1 87 ? -21.651 13.938 23.733 1.00 89.38 87 LYS A O 1
ATOM 645 N N . ARG A 1 88 ? -19.589 14.847 23.810 1.00 79.38 88 ARG A N 1
ATOM 646 C CA . ARG A 1 88 ? -19.101 14.115 24.987 1.00 79.38 88 ARG A CA 1
ATOM 647 C C . ARG A 1 88 ? -19.443 12.630 24.889 1.00 79.38 88 ARG A C 1
ATOM 649 O O . ARG A 1 88 ? -19.950 12.036 25.834 1.00 79.38 88 ARG A O 1
ATOM 656 N N . SER A 1 89 ? -19.102 12.020 23.756 1.00 70.31 89 SER A N 1
ATOM 657 C CA . SER A 1 89 ? -19.085 10.564 23.611 1.00 70.31 89 SER A CA 1
ATOM 658 C C . SER A 1 89 ? -17.646 10.042 23.773 1.00 70.31 89 SER A C 1
ATOM 660 O O . SER A 1 89 ? -17.087 9.518 22.801 1.00 70.31 89 SER A O 1
ATOM 662 N N . PRO A 1 90 ? -16.972 10.223 24.935 1.00 56.25 90 PRO A N 1
ATOM 663 C CA . PRO A 1 90 ? -15.587 9.828 25.071 1.00 56.25 90 PRO A CA 1
ATOM 664 C C . PRO A 1 90 ? -15.504 8.313 25.227 1.00 56.25 90 PRO A C 1
ATOM 666 O O . PRO A 1 90 ? -15.892 7.733 26.239 1.00 56.25 90 PRO A O 1
ATOM 669 N N . ARG A 1 91 ? -14.898 7.665 24.236 1.00 64.06 91 ARG A N 1
ATOM 670 C CA . ARG A 1 91 ? -14.012 6.550 24.560 1.00 64.06 91 ARG A CA 1
ATOM 671 C C . ARG A 1 91 ? -12.683 7.142 25.021 1.00 64.06 91 ARG A C 1
ATOM 673 O O . ARG A 1 91 ? -12.306 8.197 24.506 1.00 64.06 91 ARG A O 1
ATOM 680 N N . PRO A 1 92 ? -11.981 6.513 25.979 1.00 69.62 92 PRO A N 1
ATOM 681 C CA . PRO A 1 92 ? -10.672 6.984 26.406 1.00 69.62 92 PRO A CA 1
ATOM 682 C C . PRO A 1 92 ? -9.754 7.054 25.185 1.00 69.62 92 PRO A C 1
ATOM 684 O O . PRO A 1 92 ? -9.399 6.038 24.584 1.00 69.62 92 PRO A O 1
ATOM 687 N N . PHE A 1 93 ? -9.424 8.278 24.788 1.00 67.00 93 PHE A N 1
ATOM 688 C CA . PHE A 1 93 ? -8.551 8.552 23.664 1.00 67.00 93 PHE A CA 1
ATOM 689 C C . PHE A 1 93 ? -7.139 8.092 24.023 1.00 67.00 93 PHE A C 1
ATOM 691 O O . PHE A 1 93 ? -6.482 8.671 24.887 1.00 67.00 93 PHE A O 1
ATOM 698 N N . ARG A 1 94 ? -6.667 7.022 23.383 1.00 75.75 94 ARG A N 1
ATOM 699 C CA . ARG A 1 94 ? -5.286 6.556 23.539 1.00 75.75 94 ARG A CA 1
ATOM 700 C C . ARG A 1 94 ? -4.423 7.205 22.469 1.00 75.75 94 ARG A C 1
ATOM 702 O O . ARG A 1 94 ? -4.260 6.651 21.387 1.00 75.75 94 ARG A O 1
A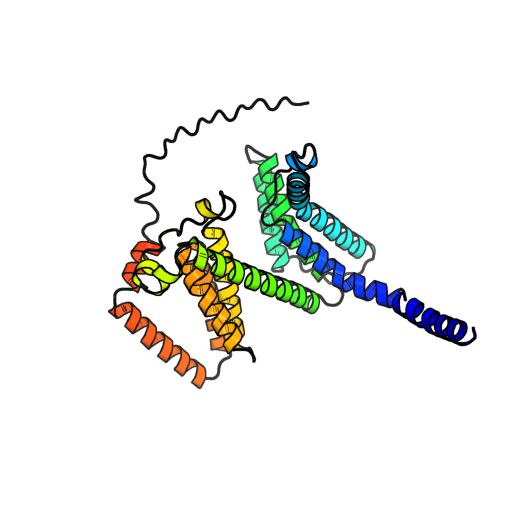TOM 709 N N . PHE A 1 95 ? -3.870 8.373 22.792 1.00 77.19 95 PHE A N 1
ATOM 710 C CA . PHE A 1 95 ? -2.919 9.058 21.916 1.00 77.19 95 PHE A CA 1
ATOM 711 C C . PHE A 1 95 ? -1.672 8.203 21.652 1.00 77.19 95 PHE A C 1
ATOM 713 O O . PHE A 1 95 ? -1.175 8.179 20.542 1.00 77.19 95 PHE A O 1
ATOM 720 N N . PHE A 1 96 ? -1.210 7.408 22.620 1.00 81.25 96 PHE A N 1
ATOM 721 C CA . PHE A 1 96 ? -0.009 6.568 22.483 1.00 81.25 96 PHE A CA 1
ATOM 722 C C . PHE A 1 96 ? -0.277 5.180 21.871 1.00 81.25 96 PHE A C 1
ATOM 724 O O . PHE A 1 96 ? 0.236 4.166 22.337 1.00 81.25 96 PHE A O 1
ATOM 731 N N . GLY A 1 97 ? -1.121 5.117 20.841 1.00 86.94 97 GLY A N 1
ATOM 732 C CA . GLY A 1 97 ? -1.327 3.908 20.036 1.00 86.94 97 GLY A CA 1
ATOM 733 C C . GLY A 1 97 ? -0.542 3.933 18.717 1.00 86.94 97 GLY A C 1
ATOM 734 O O . GLY A 1 97 ? 0.020 4.969 18.359 1.00 86.94 97 GLY A O 1
ATOM 735 N N . PRO A 1 98 ? -0.572 2.843 17.925 1.00 86.50 98 PRO A N 1
ATOM 736 C CA . PRO A 1 98 ? 0.036 2.812 16.590 1.00 86.50 98 PRO A CA 1
ATOM 737 C C . PRO A 1 98 ? -0.428 3.964 15.684 1.00 86.50 98 PRO A C 1
ATOM 739 O O . PRO A 1 98 ? 0.383 4.567 14.991 1.00 86.50 98 PRO A O 1
ATOM 742 N N . LEU A 1 99 ? -1.717 4.327 15.749 1.00 88.56 99 LEU A N 1
ATOM 743 C CA . LEU A 1 99 ? -2.274 5.461 15.000 1.00 88.56 99 LEU A CA 1
ATOM 744 C C . LEU A 1 99 ? -1.701 6.811 15.452 1.00 88.56 99 LEU A C 1
ATOM 746 O O . LEU A 1 99 ? -1.411 7.671 14.623 1.00 88.56 99 LEU A O 1
ATOM 750 N N . GLY A 1 100 ? -1.490 6.986 16.755 1.00 90.50 100 GLY A N 1
ATOM 751 C CA . GLY A 1 100 ? -0.865 8.191 17.285 1.00 90.50 100 GLY A CA 1
ATOM 752 C C . GLY A 1 100 ? 0.593 8.329 16.892 1.00 90.50 100 GLY A C 1
ATOM 753 O O . GLY A 1 100 ? 1.007 9.418 16.518 1.00 90.50 100 GLY A O 1
ATOM 754 N N . LEU A 1 101 ? 1.343 7.225 16.859 1.00 91.50 101 LEU A N 1
ATOM 755 C CA . LEU A 1 101 ? 2.713 7.225 16.343 1.00 91.50 101 LEU A CA 1
ATOM 756 C C . LEU A 1 101 ? 2.756 7.586 14.851 1.00 91.50 101 LEU A C 1
ATOM 758 O O . LEU A 1 101 ? 3.594 8.387 14.442 1.00 91.50 101 LEU A O 1
ATOM 762 N N . THR A 1 102 ? 1.819 7.077 14.039 1.00 91.06 102 THR A N 1
ATOM 763 C CA . THR A 1 102 ? 1.725 7.484 12.624 1.00 91.06 102 THR A CA 1
ATOM 764 C C . THR A 1 102 ? 1.336 8.954 12.458 1.00 91.06 102 THR A C 1
ATOM 766 O O . THR A 1 102 ? 1.857 9.625 11.571 1.00 91.06 102 THR A O 1
ATOM 769 N N . ALA A 1 103 ? 0.467 9.481 13.325 1.00 92.69 103 ALA A N 1
ATOM 770 C CA . ALA A 1 103 ? 0.129 10.902 13.329 1.00 92.69 103 ALA A CA 1
ATOM 771 C C . ALA A 1 103 ? 1.327 11.762 13.758 1.00 92.69 103 ALA A C 1
ATOM 773 O O . ALA A 1 103 ? 1.593 12.778 13.126 1.00 92.69 103 ALA A O 1
ATOM 774 N N . ALA A 1 104 ? 2.083 11.332 14.773 1.00 92.62 104 ALA A N 1
ATOM 775 C CA . ALA A 1 104 ? 3.301 12.001 15.218 1.00 92.62 104 ALA A CA 1
ATOM 776 C C . ALA A 1 104 ? 4.340 12.082 14.092 1.00 92.62 104 ALA A C 1
ATOM 778 O O . ALA A 1 104 ? 4.895 13.150 13.866 1.00 92.62 104 ALA A O 1
ATOM 779 N N . TYR A 1 105 ? 4.525 11.002 13.326 1.00 89.75 105 TYR A N 1
ATOM 780 C CA . TYR A 1 105 ? 5.384 11.014 12.139 1.00 89.75 105 TYR A CA 1
ATOM 781 C C . TYR A 1 105 ? 4.928 12.049 11.094 1.00 89.75 105 TYR A C 1
ATOM 783 O O . TYR A 1 105 ? 5.740 12.833 10.603 1.00 89.75 105 TYR A O 1
ATOM 791 N N . GLY A 1 106 ? 3.624 12.112 10.798 1.00 91.25 106 GLY A N 1
ATOM 792 C CA . GLY A 1 106 ? 3.066 13.135 9.903 1.00 91.25 106 GLY A CA 1
ATOM 793 C C . GLY A 1 106 ? 3.259 14.565 10.428 1.00 91.25 106 GLY A C 1
ATOM 794 O O . GLY A 1 106 ? 3.597 15.466 9.662 1.00 91.25 106 GLY A O 1
ATOM 795 N N . LEU A 1 107 ? 3.115 14.769 11.742 1.00 94.81 107 LEU A N 1
ATOM 796 C CA . LEU A 1 107 ? 3.365 16.055 12.398 1.00 94.81 107 LEU A CA 1
ATOM 797 C C . LEU A 1 107 ? 4.840 16.460 12.334 1.00 94.81 107 LEU A C 1
ATOM 799 O O . LEU A 1 107 ? 5.127 17.633 12.115 1.00 94.81 107 LEU A O 1
ATOM 803 N N . THR A 1 108 ? 5.776 15.517 12.467 1.00 94.88 108 THR A N 1
ATOM 804 C CA . THR A 1 108 ? 7.204 15.795 12.262 1.00 94.88 108 THR A CA 1
ATOM 805 C C . THR A 1 108 ? 7.469 16.299 10.844 1.00 94.88 108 THR A C 1
ATOM 807 O O . THR A 1 108 ? 8.228 17.249 10.683 1.00 94.88 108 THR A O 1
ATOM 810 N N . GLY A 1 109 ? 6.799 15.736 9.832 1.00 92.62 109 GLY A N 1
ATOM 811 C CA . GLY A 1 109 ? 6.846 16.253 8.459 1.00 92.62 109 GLY A CA 1
ATOM 812 C C . GLY A 1 109 ? 6.343 17.696 8.357 1.00 92.62 109 GLY A C 1
ATOM 813 O O . GLY A 1 109 ? 7.007 18.540 7.760 1.00 92.62 109 GLY A O 1
ATOM 814 N N . LEU A 1 110 ? 5.231 18.010 9.028 1.00 95.12 110 LEU A N 1
ATOM 815 C CA . LEU A 1 110 ? 4.678 19.366 9.068 1.00 95.12 110 LEU A CA 1
ATOM 816 C C . LEU A 1 110 ? 5.640 20.356 9.741 1.00 95.12 110 LEU A C 1
ATOM 818 O O . LEU A 1 110 ? 5.876 21.433 9.203 1.00 95.12 110 LEU A O 1
ATOM 822 N N . VAL A 1 111 ? 6.261 19.987 10.863 1.00 96.44 111 VAL A N 1
ATOM 823 C CA . VAL A 1 111 ? 7.286 20.827 11.510 1.00 96.44 111 VAL A CA 1
ATOM 824 C C . VAL A 1 111 ? 8.507 20.999 10.603 1.00 96.44 111 VAL A C 1
ATOM 826 O O . VAL A 1 111 ? 9.005 22.112 10.455 1.00 96.44 111 VAL A O 1
ATOM 829 N N . ALA A 1 112 ? 8.965 19.929 9.948 1.00 94.94 112 ALA A N 1
ATOM 830 C CA . ALA A 1 112 ? 10.090 19.988 9.016 1.00 94.94 112 ALA A CA 1
ATOM 831 C C . ALA A 1 112 ? 9.797 20.878 7.796 1.00 94.94 112 ALA A C 1
ATOM 833 O O . ALA A 1 112 ? 10.700 21.555 7.305 1.00 94.94 112 ALA A O 1
ATOM 834 N N . SER A 1 113 ? 8.540 20.933 7.342 1.00 96.31 113 SER A N 1
ATOM 835 C CA . SER A 1 113 ? 8.137 21.764 6.202 1.00 96.31 113 SER A CA 1
ATOM 836 C C . SER A 1 113 ? 8.347 23.264 6.431 1.00 96.31 113 SER A C 1
ATOM 838 O O . SER A 1 113 ? 8.601 23.982 5.468 1.00 96.31 113 SER A O 1
ATOM 840 N N . LEU A 1 114 ? 8.339 23.723 7.692 1.00 95.38 114 LEU A N 1
ATOM 841 C CA . LEU A 1 114 ? 8.595 25.124 8.055 1.00 95.38 114 LEU A CA 1
ATOM 842 C C . LEU A 1 114 ? 10.030 25.570 7.741 1.00 95.38 114 LEU A C 1
ATOM 844 O O . LEU A 1 114 ? 10.266 26.756 7.549 1.00 95.38 114 LEU A O 1
ATOM 848 N N . ASN A 1 115 ? 10.971 24.625 7.672 1.00 96.69 115 ASN A N 1
ATOM 849 C CA . ASN A 1 115 ? 12.373 24.883 7.339 1.00 96.69 115 ASN A CA 1
ATOM 850 C C . ASN A 1 115 ? 12.717 24.499 5.890 1.00 96.69 115 ASN A C 1
ATOM 852 O O . ASN A 1 115 ? 13.887 24.515 5.511 1.00 96.69 115 ASN A O 1
ATOM 856 N N . SER A 1 116 ? 11.731 24.087 5.088 1.00 95.94 116 SER A N 1
ATOM 857 C CA . SER A 1 116 ? 11.967 23.705 3.698 1.00 95.94 116 SER A CA 1
ATOM 858 C C . SER A 1 116 ? 12.071 24.951 2.812 1.00 95.94 116 SER A C 1
ATOM 860 O O . SER A 1 116 ? 11.237 25.845 2.973 1.00 95.94 116 SER A O 1
ATOM 862 N N . PRO A 1 117 ? 13.018 24.999 1.852 1.00 96.38 117 PRO A N 1
ATOM 863 C CA . PRO A 1 117 ? 13.069 26.059 0.842 1.00 96.38 117 PRO A CA 1
ATOM 864 C C . PRO A 1 117 ? 11.748 26.207 0.072 1.00 96.38 117 PRO A C 1
ATOM 866 O O . PRO A 1 117 ? 11.318 27.321 -0.203 1.00 96.38 117 PRO A O 1
ATOM 869 N N . ASP A 1 118 ? 11.059 25.086 -0.174 1.00 96.12 118 ASP A N 1
ATOM 870 C CA . ASP A 1 118 ? 9.765 25.030 -0.858 1.00 96.12 118 ASP A CA 1
ATOM 871 C C . ASP A 1 118 ? 8.642 24.676 0.126 1.00 96.12 118 ASP A C 1
ATOM 873 O O . ASP A 1 118 ? 8.043 23.592 0.074 1.00 96.12 118 ASP A O 1
ATOM 877 N N . THR A 1 119 ? 8.343 25.598 1.049 1.00 95.69 119 THR A N 1
ATOM 878 C CA . THR A 1 119 ? 7.353 25.396 2.122 1.00 95.69 119 THR A CA 1
ATOM 879 C C . THR A 1 119 ? 6.007 24.889 1.592 1.00 95.69 119 THR A C 1
ATOM 881 O O . THR A 1 119 ? 5.400 24.016 2.207 1.00 95.69 119 THR A O 1
ATOM 884 N N . SER A 1 120 ? 5.539 25.381 0.439 1.00 93.50 120 SER A N 1
ATOM 885 C CA . SER A 1 120 ? 4.247 24.996 -0.150 1.00 93.50 120 SER A CA 1
ATOM 886 C C . SER A 1 120 ? 4.195 23.514 -0.542 1.00 93.50 120 SER A C 1
ATOM 888 O O . SER A 1 120 ? 3.258 22.806 -0.168 1.00 93.50 120 SER A O 1
ATOM 890 N N . SER A 1 121 ? 5.225 23.023 -1.234 1.00 92.19 121 SER A N 1
ATOM 891 C CA . SER A 1 121 ? 5.356 21.618 -1.629 1.00 92.19 121 SER A CA 1
ATOM 892 C C . SER A 1 121 ? 5.521 20.721 -0.400 1.00 92.19 121 SER A C 1
ATOM 894 O O . SER A 1 121 ? 4.834 19.705 -0.259 1.00 92.19 121 SER A O 1
ATOM 896 N N . ALA A 1 122 ? 6.372 21.124 0.547 1.00 94.81 122 ALA A N 1
ATOM 897 C CA . ALA A 1 122 ? 6.606 20.364 1.770 1.00 94.81 122 ALA A CA 1
ATOM 898 C C . ALA A 1 122 ? 5.348 20.271 2.659 1.00 94.81 122 ALA A C 1
ATOM 900 O O . ALA A 1 122 ? 5.030 19.188 3.169 1.00 94.81 122 ALA A O 1
ATOM 901 N N . LEU A 1 123 ? 4.597 21.369 2.811 1.00 94.75 123 LEU A N 1
ATOM 902 C CA . LEU A 1 123 ? 3.312 21.390 3.518 1.00 94.75 123 LEU A CA 1
ATOM 903 C C . LEU A 1 123 ? 2.277 20.515 2.817 1.00 94.75 123 LEU A C 1
ATOM 905 O O . LEU A 1 123 ? 1.572 19.762 3.489 1.00 94.75 123 LEU A O 1
ATOM 909 N N . TRP A 1 124 ? 2.209 20.579 1.484 1.00 93.69 124 TRP A N 1
ATOM 910 C CA . TRP A 1 124 ? 1.298 19.761 0.689 1.00 93.69 124 TRP A CA 1
ATOM 911 C C . TRP A 1 124 ? 1.512 18.269 0.959 1.00 93.69 124 TRP A C 1
ATOM 913 O O . TRP A 1 124 ? 0.584 17.574 1.379 1.00 93.69 124 TRP A O 1
ATOM 923 N N . TRP A 1 125 ? 2.747 17.780 0.821 1.00 92.12 125 TRP A N 1
ATOM 924 C CA . TRP A 1 125 ? 3.062 16.377 1.099 1.00 92.12 125 TRP A CA 1
ATOM 925 C C . TRP A 1 125 ? 2.811 16.003 2.559 1.00 92.12 125 TRP A C 1
ATOM 927 O O . TRP A 1 125 ? 2.240 14.946 2.829 1.00 92.12 125 TRP A O 1
ATOM 937 N N . SER A 1 126 ? 3.164 16.875 3.504 1.00 94.81 126 SER A N 1
ATOM 938 C CA . SER A 1 126 ? 2.919 16.639 4.934 1.00 94.81 126 SER A CA 1
ATOM 939 C C . SER A 1 126 ? 1.427 16.512 5.249 1.00 94.81 126 SER A C 1
ATOM 941 O O . SER A 1 126 ? 1.022 15.597 5.971 1.00 94.81 126 SER A O 1
ATOM 943 N N . ALA A 1 127 ? 0.591 17.368 4.659 1.00 94.88 127 ALA A N 1
ATOM 944 C CA . ALA A 1 127 ? -0.860 17.302 4.789 1.00 94.88 127 ALA A CA 1
ATOM 945 C C . ALA A 1 127 ? -1.428 16.009 4.179 1.00 94.88 127 ALA A C 1
ATOM 947 O O . ALA A 1 127 ? -2.276 15.355 4.796 1.00 94.88 127 ALA A O 1
ATOM 948 N N . LEU A 1 128 ? -0.916 15.585 3.016 1.00 93.69 128 LEU A N 1
ATOM 949 C CA . LEU A 1 128 ? -1.272 14.297 2.414 1.00 93.69 128 LEU A CA 1
ATOM 950 C C . LEU A 1 128 ? -0.900 13.118 3.325 1.00 93.69 128 LEU A C 1
ATOM 952 O O . LEU A 1 128 ? -1.732 12.234 3.531 1.00 93.69 128 LEU A O 1
ATOM 956 N N . TYR A 1 129 ? 0.288 13.111 3.934 1.00 92.94 129 TYR A N 1
ATOM 957 C CA . TYR A 1 129 ? 0.674 12.053 4.877 1.00 92.94 129 TYR A CA 1
ATOM 958 C C . TYR A 1 129 ? -0.185 12.049 6.143 1.00 92.94 129 TYR A C 1
ATOM 960 O O . TYR A 1 129 ? -0.568 10.977 6.613 1.00 92.94 129 TYR A O 1
ATOM 968 N N . LEU A 1 130 ? -0.533 13.224 6.674 1.00 96.00 130 LEU A N 1
ATOM 969 C CA . LEU A 1 130 ? -1.357 13.354 7.878 1.00 96.00 130 LEU A CA 1
ATOM 970 C C . LEU A 1 130 ? -2.827 12.971 7.633 1.00 96.00 130 LEU A C 1
ATOM 972 O O . LEU A 1 130 ? -3.517 12.539 8.559 1.00 96.00 130 LEU A O 1
ATOM 976 N N . SER A 1 131 ? -3.307 13.056 6.390 1.00 96.88 131 SER A N 1
ATOM 977 C CA . SER A 1 131 ? -4.682 12.677 6.041 1.00 96.88 131 SER A CA 1
ATOM 978 C C . SER A 1 131 ? -5.011 11.218 6.387 1.00 96.88 131 SER A C 1
ATOM 980 O O . SER A 1 131 ? -6.087 10.927 6.914 1.00 96.88 131 SER A O 1
ATOM 982 N N . VAL A 1 132 ? -4.064 10.300 6.167 1.00 95.56 132 VAL A N 1
ATOM 983 C CA . VAL A 1 132 ? -4.238 8.860 6.391 1.00 95.56 132 VAL A CA 1
ATOM 984 C C . VAL A 1 132 ? -4.529 8.536 7.864 1.00 95.56 132 VAL A C 1
ATOM 986 O O . VAL A 1 132 ? -5.580 7.942 8.135 1.00 95.56 132 VAL A O 1
ATOM 989 N N . PRO A 1 133 ? -3.677 8.919 8.841 1.00 95.31 133 PRO A N 1
ATOM 990 C CA . PRO A 1 133 ? -3.967 8.667 10.244 1.00 95.31 133 PRO A CA 1
ATOM 991 C C . PRO A 1 133 ? -5.220 9.405 10.720 1.00 95.31 133 PRO A C 1
ATOM 993 O O . PRO A 1 133 ? -5.960 8.823 11.505 1.00 95.31 133 PRO A O 1
ATOM 996 N N . VAL A 1 134 ? -5.528 10.612 10.225 1.00 95.69 134 VAL A N 1
ATOM 997 C CA . VAL A 1 134 ? -6.760 11.343 10.596 1.00 95.69 134 VAL A CA 1
ATOM 998 C C . VAL A 1 134 ? -8.021 10.579 10.169 1.00 95.69 134 VAL A C 1
ATOM 1000 O O . VAL A 1 134 ? -8.939 10.386 10.975 1.00 95.69 134 VAL A O 1
ATOM 1003 N N . VAL A 1 135 ? -8.061 10.070 8.934 1.00 96.06 135 VAL A N 1
ATOM 1004 C CA . VAL A 1 135 ? -9.181 9.252 8.436 1.00 96.06 135 VAL A CA 1
ATOM 1005 C C . VAL A 1 135 ? -9.309 7.947 9.228 1.00 96.06 135 VAL A C 1
ATOM 1007 O O . VAL A 1 135 ? -10.416 7.587 9.653 1.00 96.06 135 VAL A O 1
ATOM 1010 N N . LEU A 1 136 ? -8.196 7.262 9.505 1.00 94.12 136 LEU A N 1
ATOM 1011 C CA . LEU A 1 136 ? -8.201 6.055 10.340 1.00 94.12 136 LEU A CA 1
ATOM 1012 C C . LEU A 1 136 ? -8.661 6.347 11.775 1.00 94.12 136 LEU A C 1
ATOM 1014 O O . LEU A 1 136 ? -9.409 5.559 12.362 1.00 94.12 136 LEU A O 1
ATOM 1018 N N . TRP A 1 137 ? -8.289 7.500 12.329 1.00 92.62 137 TRP A N 1
ATOM 1019 C CA . TRP A 1 137 ? -8.733 7.920 13.654 1.00 92.62 137 TRP A CA 1
ATOM 1020 C C . TRP A 1 137 ? -10.244 8.129 13.700 1.00 92.62 137 TRP A C 1
ATOM 1022 O O . TRP A 1 137 ? -10.919 7.615 14.593 1.00 92.62 137 TRP A O 1
ATOM 1032 N N . SER A 1 138 ? -10.802 8.805 12.693 1.00 92.81 138 SER A N 1
ATOM 1033 C CA . SER A 1 138 ? -12.252 9.020 12.609 1.00 92.81 138 SER A CA 1
ATOM 1034 C C . SER A 1 138 ? -13.034 7.704 12.522 1.00 92.81 138 SER A C 1
ATOM 1036 O O . SER A 1 138 ? -14.128 7.588 13.079 1.00 92.81 138 SER A O 1
ATOM 1038 N N . SER A 1 139 ? -12.441 6.688 11.886 1.00 91.25 139 SER A N 1
ATOM 1039 C CA . SER A 1 139 ? -13.021 5.348 11.761 1.00 91.25 139 SER A CA 1
ATOM 1040 C C . SER A 1 139 ? -12.980 4.588 13.093 1.00 91.25 139 SER A C 1
ATOM 1042 O O . SER A 1 139 ? -13.932 3.910 13.466 1.00 91.25 139 SER A O 1
ATOM 1044 N N . THR A 1 140 ? -11.907 4.738 13.871 1.00 90.25 140 THR A N 1
ATOM 1045 C CA . THR A 1 140 ? -11.765 4.048 15.166 1.00 90.25 140 THR A CA 1
ATOM 1046 C C . THR A 1 140 ? -12.493 4.733 16.329 1.00 90.25 140 THR A C 1
ATOM 1048 O O . THR A 1 140 ? -12.666 4.127 17.385 1.00 90.25 140 THR A O 1
ATOM 1051 N N . TRP A 1 141 ? -13.006 5.955 16.158 1.00 86.38 141 TRP A N 1
ATOM 1052 C CA . TRP A 1 141 ? -13.768 6.645 17.213 1.00 86.38 141 TRP A CA 1
ATOM 1053 C C . TRP A 1 141 ? -15.171 6.057 17.468 1.00 86.38 141 TRP A C 1
ATOM 1055 O O . TRP A 1 141 ? -15.863 6.444 18.408 1.00 86.38 141 TRP A O 1
ATOM 1065 N N . ARG A 1 142 ? -15.634 5.132 16.621 1.00 81.06 142 ARG A N 1
ATOM 1066 C CA . ARG A 1 142 ? -17.014 4.618 16.628 1.00 81.06 142 ARG A CA 1
ATOM 1067 C C . ARG A 1 142 ? -17.203 3.401 17.540 1.00 81.06 142 ARG A C 1
ATOM 1069 O O . ARG A 1 142 ? -16.240 2.878 18.087 1.00 81.06 142 ARG A O 1
ATOM 1076 N N . ALA A 1 143 ? -18.457 2.954 17.698 1.00 78.94 143 ALA A N 1
ATOM 1077 C CA . ALA A 1 143 ? -18.866 1.876 18.608 1.00 78.94 143 ALA A CA 1
ATOM 1078 C C . ALA A 1 143 ? -18.131 0.529 18.399 1.00 78.94 143 ALA A C 1
ATOM 1080 O O . ALA A 1 143 ? -17.884 -0.155 19.387 1.00 78.94 143 ALA A O 1
ATOM 1081 N N . ASP A 1 144 ? -17.620 0.221 17.201 1.00 87.19 144 ASP A N 1
ATOM 1082 C CA . ASP A 1 144 ? -16.916 -1.045 16.915 1.00 87.19 144 ASP A CA 1
ATOM 1083 C C . ASP A 1 144 ? -15.634 -0.844 16.078 1.00 87.19 144 ASP A C 1
ATOM 1085 O O . ASP A 1 144 ? -15.596 -1.172 14.886 1.00 87.19 144 ASP A O 1
ATOM 1089 N N . PRO A 1 145 ? -14.549 -0.305 16.668 1.00 87.19 145 PRO A N 1
ATOM 1090 C CA . PRO A 1 145 ? -13.351 0.093 15.930 1.00 87.19 145 PRO A CA 1
ATOM 1091 C C . PRO A 1 145 ? -12.648 -1.087 15.266 1.00 87.19 145 PRO A C 1
ATOM 1093 O O . PRO A 1 145 ? -12.146 -0.957 14.155 1.00 87.19 145 PRO A O 1
ATOM 1096 N N . LEU A 1 146 ? -12.629 -2.246 15.929 1.00 90.38 146 LEU A N 1
ATOM 1097 C CA . LEU A 1 146 ? -11.962 -3.443 15.421 1.00 90.38 146 LEU A CA 1
ATOM 1098 C C . LEU A 1 146 ? -12.658 -4.001 14.181 1.00 90.38 146 LEU A C 1
ATOM 1100 O O . LEU A 1 146 ? -11.987 -4.396 13.232 1.00 90.38 146 LEU A O 1
ATOM 1104 N N . GLU A 1 147 ? -13.990 -4.014 14.168 1.00 90.38 147 GLU A N 1
ATOM 1105 C CA . GLU A 1 147 ? -14.752 -4.521 13.028 1.00 90.38 147 GLU A CA 1
ATOM 1106 C C . GLU A 1 147 ? -14.670 -3.556 11.839 1.00 90.38 147 GLU A C 1
ATOM 1108 O O . GLU A 1 147 ? -14.468 -3.989 10.704 1.00 90.38 147 GLU A O 1
ATOM 1113 N N . GLN A 1 148 ? -14.726 -2.243 12.081 1.00 89.50 148 GLN A N 1
ATOM 1114 C CA . GLN A 1 148 ? -14.520 -1.250 11.022 1.00 89.50 148 GLN A CA 1
ATOM 1115 C C . GLN A 1 148 ? -13.105 -1.314 10.448 1.00 89.50 148 GLN A C 1
ATOM 1117 O O . GLN A 1 148 ? -12.939 -1.346 9.228 1.00 89.50 148 GLN A O 1
ATOM 1122 N N . LEU A 1 149 ? -12.090 -1.412 11.310 1.00 90.31 149 LEU A N 1
ATOM 1123 C CA . LEU A 1 149 ? -10.706 -1.551 10.878 1.00 90.31 149 LEU A CA 1
ATOM 1124 C C . LEU A 1 149 ? -10.500 -2.851 10.094 1.00 90.31 149 LEU A C 1
ATOM 1126 O O . LEU A 1 149 ? -9.891 -2.827 9.029 1.00 90.31 149 LEU A O 1
ATOM 1130 N N . ARG A 1 150 ? -11.073 -3.972 10.552 1.00 92.25 150 ARG A N 1
ATOM 1131 C CA . ARG A 1 150 ? -11.055 -5.246 9.818 1.00 92.25 150 ARG A CA 1
ATOM 1132 C C . ARG A 1 150 ? -11.653 -5.097 8.420 1.00 92.25 150 ARG A C 1
ATOM 1134 O O . ARG A 1 150 ? -11.081 -5.618 7.466 1.00 92.25 150 ARG A O 1
ATOM 1141 N N . ARG A 1 151 ? -12.778 -4.392 8.274 1.00 91.69 151 ARG A N 1
ATOM 1142 C CA . ARG A 1 151 ? -13.403 -4.144 6.962 1.00 91.69 151 ARG A CA 1
ATOM 1143 C C . ARG A 1 151 ? -12.520 -3.288 6.063 1.00 91.69 151 ARG A C 1
ATOM 1145 O O . ARG A 1 151 ? -12.295 -3.678 4.922 1.00 91.69 151 ARG A O 1
ATOM 1152 N N . ILE A 1 152 ? -11.982 -2.182 6.579 1.00 92.44 152 ILE A N 1
ATOM 1153 C CA . ILE A 1 152 ? -11.054 -1.310 5.841 1.00 92.44 152 ILE A CA 1
ATOM 1154 C C . ILE A 1 152 ? -9.833 -2.109 5.372 1.00 92.44 152 ILE A C 1
ATOM 1156 O O . ILE A 1 152 ? -9.469 -2.054 4.197 1.00 92.44 152 ILE A O 1
ATOM 1160 N N . ILE A 1 153 ? -9.242 -2.911 6.261 1.00 92.69 153 ILE A N 1
ATOM 1161 C CA . ILE A 1 153 ? -8.109 -3.785 5.947 1.00 92.69 153 ILE A CA 1
ATOM 1162 C C . ILE A 1 153 ? -8.491 -4.800 4.865 1.00 92.69 153 ILE A C 1
ATOM 1164 O O . ILE A 1 153 ? -7.765 -4.931 3.887 1.00 92.69 153 ILE A O 1
ATOM 1168 N N . ASN A 1 154 ? -9.637 -5.475 4.982 1.00 92.88 154 ASN A N 1
ATOM 1169 C CA . ASN A 1 154 ? -10.079 -6.453 3.984 1.00 92.88 154 ASN A CA 1
ATOM 1170 C C . ASN A 1 154 ? -10.297 -5.816 2.602 1.00 92.88 154 ASN A C 1
ATOM 1172 O O . ASN A 1 154 ? -9.876 -6.394 1.601 1.00 92.88 154 ASN A O 1
ATOM 1176 N N . VAL A 1 155 ? -10.906 -4.626 2.539 1.00 92.69 155 VAL A N 1
ATOM 1177 C CA . VAL A 1 155 ? -11.086 -3.872 1.284 1.00 92.69 155 VAL A CA 1
ATOM 1178 C C . VAL A 1 155 ? -9.731 -3.471 0.696 1.00 92.69 155 VAL A C 1
ATOM 1180 O O . VAL A 1 155 ? -9.499 -3.649 -0.496 1.00 92.69 155 VAL A O 1
ATOM 1183 N N . THR A 1 156 ? -8.813 -3.000 1.540 1.00 94.00 156 THR A N 1
ATOM 1184 C CA . THR A 1 156 ? -7.439 -2.644 1.150 1.00 94.00 156 THR A CA 1
ATOM 1185 C C . THR A 1 156 ? -6.702 -3.852 0.585 1.00 94.00 156 THR A C 1
ATOM 1187 O O . THR A 1 156 ? -6.092 -3.764 -0.473 1.00 94.00 156 THR A O 1
ATOM 1190 N N . TRP A 1 157 ? -6.781 -4.999 1.259 1.00 94.81 157 TRP A N 1
ATOM 1191 C CA . TRP A 1 157 ? -6.143 -6.238 0.817 1.00 94.81 157 TRP A CA 1
ATOM 1192 C C . TRP A 1 157 ? -6.700 -6.706 -0.516 1.00 94.81 157 TRP A C 1
ATOM 1194 O O . TRP A 1 157 ? -5.930 -7.037 -1.410 1.00 94.81 157 TRP A O 1
ATOM 1204 N N . PHE A 1 158 ? -8.023 -6.685 -0.664 1.00 95.00 158 PHE A N 1
ATOM 1205 C CA . PHE A 1 158 ? -8.668 -7.020 -1.925 1.00 95.00 158 PHE A CA 1
ATOM 1206 C C . PHE A 1 158 ? -8.186 -6.107 -3.063 1.00 95.00 158 PHE A C 1
ATOM 1208 O O . PHE A 1 158 ? -7.761 -6.606 -4.103 1.00 95.00 158 PHE A O 1
ATOM 1215 N N . GLY A 1 159 ? -8.161 -4.788 -2.838 1.00 94.31 159 GLY A N 1
ATOM 1216 C CA . GLY A 1 159 ? -7.646 -3.819 -3.807 1.00 94.31 159 GLY A CA 1
ATOM 1217 C C . GLY A 1 159 ? -6.175 -4.054 -4.167 1.00 94.31 159 GLY A C 1
ATOM 1218 O O . GLY A 1 159 ? -5.832 -4.083 -5.344 1.00 94.31 159 GLY A O 1
ATOM 1219 N N . LEU A 1 160 ? -5.313 -4.297 -3.176 1.00 95.31 160 LEU A N 1
ATOM 1220 C CA . LEU A 1 160 ? -3.886 -4.579 -3.383 1.00 95.31 160 LEU A CA 1
ATOM 1221 C C . LEU A 1 160 ? -3.645 -5.857 -4.193 1.00 95.31 160 LEU A C 1
ATOM 1223 O O . LEU A 1 160 ? -2.768 -5.875 -5.057 1.00 95.31 160 LEU A O 1
ATOM 1227 N N . ILE A 1 161 ? -4.415 -6.915 -3.930 1.00 95.69 161 ILE A N 1
ATOM 1228 C CA . ILE A 1 161 ? -4.335 -8.172 -4.684 1.00 95.69 161 ILE A CA 1
ATOM 1229 C C . ILE A 1 161 ? -4.775 -7.936 -6.127 1.00 95.69 161 ILE A C 1
ATOM 1231 O O . ILE A 1 161 ? -4.072 -8.354 -7.042 1.00 95.69 161 ILE A O 1
ATOM 1235 N N . LEU A 1 162 ? -5.886 -7.224 -6.339 1.00 96.62 162 LEU A N 1
ATOM 1236 C CA . LEU A 1 162 ? -6.382 -6.915 -7.680 1.00 96.62 162 LEU A CA 1
ATOM 1237 C C . LEU A 1 162 ? -5.370 -6.086 -8.484 1.00 96.62 162 LEU A C 1
ATOM 1239 O O . LEU A 1 162 ? -5.075 -6.425 -9.628 1.00 96.62 162 LEU A O 1
ATOM 1243 N N . VAL A 1 163 ? -4.789 -5.050 -7.868 1.00 95.88 163 VAL A N 1
ATOM 1244 C CA . VAL A 1 163 ? -3.717 -4.246 -8.475 1.00 95.88 163 VAL A CA 1
ATOM 1245 C C . VAL A 1 163 ? -2.509 -5.121 -8.801 1.00 95.88 163 VAL A C 1
ATOM 1247 O O . VAL A 1 163 ? -2.000 -5.053 -9.911 1.00 95.88 163 VAL A O 1
ATOM 1250 N N . SER A 1 164 ? -2.077 -5.988 -7.882 1.00 97.00 164 SER A N 1
ATOM 1251 C CA . SER A 1 164 ? -0.924 -6.871 -8.112 1.00 97.00 164 SER A CA 1
ATOM 1252 C C . SER A 1 164 ? -1.166 -7.866 -9.249 1.00 97.00 164 SER A C 1
ATOM 1254 O O . SER A 1 164 ? -0.264 -8.099 -10.046 1.00 97.00 164 SER A O 1
ATOM 1256 N N . ILE A 1 165 ? -2.379 -8.416 -9.367 1.00 97.56 165 ILE A N 1
ATOM 1257 C CA . ILE A 1 165 ? -2.768 -9.275 -10.495 1.00 97.56 165 ILE A CA 1
ATOM 1258 C C . ILE A 1 165 ? -2.740 -8.476 -11.802 1.00 97.56 165 ILE A C 1
ATOM 1260 O O . ILE A 1 165 ? -2.162 -8.940 -12.780 1.00 97.56 165 ILE A O 1
ATOM 1264 N N . GLY A 1 166 ? -3.308 -7.266 -11.821 1.00 97.06 166 GLY A N 1
ATOM 1265 C CA . GLY A 1 166 ? -3.279 -6.397 -13.001 1.00 97.06 166 GLY A CA 1
ATOM 1266 C C . GLY A 1 166 ? -1.856 -6.046 -13.444 1.00 97.06 166 GLY A C 1
ATOM 1267 O O . GLY A 1 166 ? -1.538 -6.142 -14.627 1.00 97.06 166 GLY A O 1
ATOM 1268 N N . LEU A 1 167 ? -0.977 -5.718 -12.493 1.00 96.44 167 LEU A N 1
ATOM 1269 C CA . LEU A 1 167 ? 0.441 -5.464 -12.757 1.00 96.44 167 LEU A CA 1
ATOM 1270 C C . LEU A 1 167 ? 1.156 -6.720 -13.255 1.00 96.44 167 LEU A C 1
ATOM 1272 O O . LEU A 1 167 ? 1.928 -6.645 -14.200 1.00 96.44 167 LEU A O 1
ATOM 1276 N N . PHE A 1 168 ? 0.876 -7.889 -12.685 1.00 96.69 168 PHE A N 1
ATOM 1277 C CA . PHE A 1 168 ? 1.447 -9.138 -13.180 1.00 96.69 168 PHE A CA 1
ATOM 1278 C C . PHE A 1 168 ? 1.043 -9.432 -14.625 1.00 96.69 168 PHE A C 1
ATOM 1280 O O . PHE A 1 168 ? 1.906 -9.746 -15.438 1.00 96.69 168 PHE A O 1
ATOM 1287 N N . LEU A 1 169 ? -0.238 -9.271 -14.970 1.00 97.12 169 LEU A N 1
ATOM 1288 C CA . LEU A 1 169 ? -0.702 -9.424 -16.351 1.00 97.12 169 LEU A CA 1
ATOM 1289 C C . LEU A 1 169 ? -0.001 -8.430 -17.281 1.00 97.12 169 LEU A C 1
ATOM 1291 O O . LEU A 1 169 ? 0.473 -8.815 -18.344 1.00 97.12 169 LEU A O 1
ATOM 1295 N N . MET A 1 170 ? 0.135 -7.173 -16.857 1.00 96.00 170 MET A N 1
ATOM 1296 C CA . MET A 1 170 ? 0.886 -6.174 -17.611 1.00 96.00 170 MET A CA 1
ATOM 1297 C C . MET A 1 170 ? 2.348 -6.602 -17.822 1.00 96.00 170 MET A C 1
ATOM 1299 O O . MET A 1 170 ? 2.856 -6.512 -18.933 1.00 96.00 170 MET A O 1
ATOM 1303 N N . ALA A 1 171 ? 3.014 -7.123 -16.793 1.00 95.12 171 ALA A N 1
ATOM 1304 C CA . ALA A 1 171 ? 4.386 -7.603 -16.908 1.00 95.12 171 ALA A CA 1
ATOM 1305 C C . ALA A 1 171 ? 4.516 -8.802 -17.861 1.00 95.12 171 ALA A C 1
ATOM 1307 O O . ALA A 1 171 ? 5.483 -8.886 -18.615 1.00 95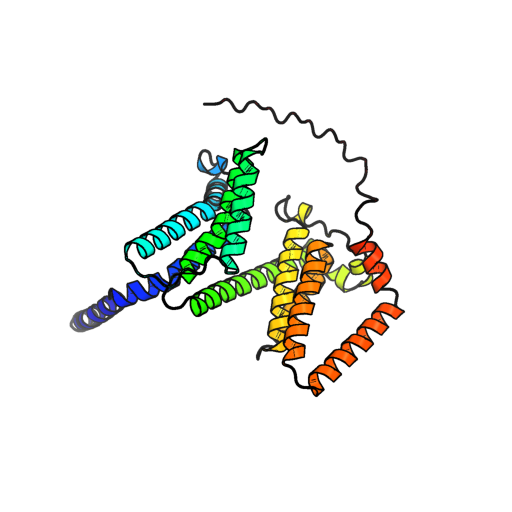.12 171 ALA A O 1
ATOM 1308 N N . VAL A 1 172 ? 3.538 -9.712 -17.851 1.00 95.81 172 VAL A N 1
ATOM 1309 C CA . VAL A 1 172 ? 3.479 -10.861 -18.765 1.00 95.81 172 VAL A CA 1
ATOM 1310 C C . VAL A 1 172 ? 3.368 -10.414 -20.220 1.00 95.81 172 VAL A C 1
ATOM 1312 O O . VAL A 1 172 ? 4.077 -10.960 -21.057 1.00 95.81 172 VAL A O 1
ATOM 1315 N N . PHE A 1 173 ? 2.516 -9.431 -20.518 1.00 96.12 173 PHE A N 1
ATOM 1316 C CA . PHE A 1 173 ? 2.263 -9.008 -21.900 1.00 96.12 173 PHE A CA 1
ATOM 1317 C C . PHE A 1 173 ? 3.241 -7.960 -22.437 1.00 96.12 173 PHE A C 1
ATOM 1319 O O . PHE A 1 173 ? 3.424 -7.895 -23.648 1.00 96.12 173 PHE A O 1
ATOM 1326 N N . TYR A 1 174 ? 3.833 -7.130 -21.572 1.00 95.38 174 TYR A N 1
ATOM 1327 C CA . TYR A 1 174 ? 4.618 -5.965 -22.004 1.00 95.38 174 TYR A CA 1
ATOM 1328 C C . TYR A 1 174 ? 6.077 -5.959 -21.538 1.00 95.38 174 TYR A C 1
ATOM 1330 O O . TYR A 1 174 ? 6.852 -5.165 -22.057 1.00 95.38 174 TYR A O 1
ATOM 1338 N N . LEU A 1 175 ? 6.457 -6.771 -20.544 1.00 92.00 175 LEU A N 1
ATOM 1339 C CA . LEU A 1 175 ? 7.800 -6.734 -19.932 1.00 92.00 175 LEU A CA 1
ATOM 1340 C C . LEU A 1 175 ? 8.542 -8.073 -20.030 1.00 92.00 175 LEU A C 1
ATOM 1342 O O . LEU A 1 175 ? 9.455 -8.334 -19.230 1.00 92.00 175 LEU A O 1
ATOM 1346 N N . ASP A 1 176 ? 8.100 -8.928 -20.957 1.00 92.31 176 ASP A N 1
ATOM 1347 C CA . ASP A 1 176 ? 8.638 -10.263 -21.229 1.00 92.31 176 ASP A CA 1
ATOM 1348 C C . ASP A 1 176 ? 8.840 -11.086 -19.948 1.00 92.31 176 ASP A C 1
ATOM 1350 O O . ASP A 1 176 ? 9.840 -11.784 -19.752 1.00 92.31 176 ASP A O 1
ATOM 1354 N N . LEU A 1 177 ? 7.884 -10.983 -19.011 1.00 92.12 177 LEU A N 1
ATOM 1355 C CA . LEU A 1 177 ? 7.987 -11.693 -17.736 1.00 92.12 177 LEU A CA 1
ATOM 1356 C C . LEU A 1 177 ? 8.005 -13.213 -17.945 1.00 92.12 177 LEU A C 1
ATOM 1358 O O . LEU A 1 177 ? 8.612 -13.918 -17.145 1.00 92.12 177 LEU A O 1
ATOM 1362 N N . VAL A 1 178 ? 7.379 -13.710 -19.016 1.00 93.31 178 VAL A N 1
ATOM 1363 C CA . VAL A 1 178 ? 7.381 -15.136 -19.375 1.00 93.31 178 VAL A CA 1
ATOM 1364 C C . VAL A 1 178 ? 8.792 -15.618 -19.699 1.00 93.31 178 VAL A C 1
ATOM 1366 O O . VAL A 1 178 ? 9.205 -16.648 -19.174 1.00 93.31 178 VAL A O 1
ATOM 1369 N N . ASP A 1 179 ? 9.565 -14.847 -20.464 1.00 91.75 179 ASP A N 1
ATOM 1370 C CA . ASP A 1 179 ? 10.943 -15.210 -20.810 1.00 91.75 179 ASP A CA 1
ATOM 1371 C C . ASP A 1 179 ? 11.835 -15.250 -19.569 1.00 91.75 179 ASP A C 1
ATOM 1373 O O . ASP A 1 179 ? 12.665 -16.145 -19.411 1.00 91.75 179 ASP A O 1
ATOM 1377 N N . LYS A 1 180 ? 11.612 -14.323 -18.629 1.00 90.06 180 LYS A N 1
ATOM 1378 C CA . LYS A 1 180 ? 12.283 -14.337 -17.319 1.00 90.06 180 LYS A CA 1
ATOM 1379 C C . LYS A 1 180 ? 11.853 -15.531 -16.461 1.00 90.06 180 LYS A C 1
ATOM 1381 O O . LYS A 1 180 ? 12.655 -16.033 -15.683 1.00 90.06 180 LYS A O 1
ATOM 1386 N N . LEU A 1 181 ? 10.611 -15.999 -16.598 1.00 90.00 181 LEU A N 1
ATOM 1387 C CA . LEU A 1 181 ? 10.102 -17.175 -15.887 1.00 90.00 181 LEU A CA 1
ATOM 1388 C C . LEU A 1 181 ? 10.687 -18.485 -16.423 1.00 90.00 181 LEU A C 1
ATOM 1390 O O . LEU A 1 181 ? 10.902 -19.412 -15.643 1.00 90.00 181 LEU A O 1
ATOM 1394 N N . ILE A 1 182 ? 10.963 -18.547 -17.727 1.00 93.50 182 ILE A N 1
ATOM 1395 C CA . ILE A 1 182 ? 11.611 -19.693 -18.377 1.00 93.50 182 ILE A CA 1
ATOM 1396 C C . ILE A 1 182 ? 13.112 -19.730 -18.049 1.00 93.50 182 ILE A C 1
ATOM 1398 O O . ILE A 1 182 ? 13.656 -20.812 -17.832 1.00 93.50 182 ILE A O 1
ATOM 1402 N N . ASP A 1 183 ? 13.766 -18.568 -17.958 1.00 92.06 183 ASP A N 1
ATOM 1403 C CA . ASP A 1 183 ? 15.184 -18.438 -17.607 1.00 92.06 183 ASP A CA 1
ATOM 1404 C C . ASP A 1 183 ? 15.376 -17.812 -16.206 1.00 92.06 183 ASP A C 1
ATOM 1406 O O . ASP A 1 183 ? 15.573 -16.596 -16.076 1.00 92.06 183 ASP A O 1
ATOM 1410 N N . PRO A 1 184 ? 15.356 -18.624 -15.127 1.00 84.50 184 PRO A N 1
ATOM 1411 C CA . PRO A 1 184 ? 15.379 -18.124 -13.752 1.00 84.50 184 PRO A CA 1
ATOM 1412 C C . PRO A 1 184 ? 16.669 -17.376 -13.394 1.00 84.50 184 PRO A C 1
ATOM 1414 O O . PRO A 1 184 ? 16.685 -16.629 -12.411 1.00 84.50 184 PRO A O 1
ATOM 1417 N N . SER A 1 185 ? 17.741 -17.539 -14.178 1.00 87.81 185 SER A N 1
ATOM 1418 C CA . SER A 1 185 ? 18.999 -16.819 -13.969 1.00 87.81 185 SER A CA 1
ATOM 1419 C C . SER A 1 185 ? 18.821 -15.301 -14.114 1.00 87.81 185 SER A C 1
ATOM 1421 O O . SER A 1 185 ? 19.391 -14.541 -13.327 1.00 87.81 185 SER A O 1
ATOM 1423 N N . ARG A 1 186 ? 17.916 -14.859 -15.000 1.00 87.56 186 ARG A N 1
ATOM 1424 C CA . ARG A 1 186 ? 17.619 -13.438 -15.251 1.00 87.56 186 ARG A CA 1
ATOM 1425 C C . ARG A 1 186 ? 16.979 -12.727 -14.061 1.00 87.56 186 ARG A C 1
ATOM 1427 O O . ARG A 1 186 ? 17.168 -11.524 -13.893 1.00 87.56 186 ARG A O 1
ATOM 1434 N N . TYR A 1 187 ? 16.248 -13.435 -13.194 1.00 84.31 187 TYR A N 1
ATOM 1435 C CA . TYR A 1 187 ? 15.709 -12.822 -11.969 1.00 84.31 187 TYR A CA 1
ATOM 1436 C C . TYR A 1 187 ? 16.796 -12.500 -10.942 1.00 84.31 187 TYR A C 1
ATOM 1438 O O . TYR A 1 187 ? 16.623 -11.583 -10.139 1.00 84.31 187 TYR A O 1
ATOM 1446 N N . LEU A 1 188 ? 17.916 -13.225 -10.968 1.00 84.69 188 LEU A N 1
ATOM 1447 C CA . LEU A 1 188 ? 19.032 -13.022 -10.041 1.00 84.69 188 LEU A CA 1
ATOM 1448 C C . LEU A 1 188 ? 19.891 -11.808 -10.409 1.00 84.69 188 LEU A C 1
ATOM 1450 O O . LEU A 1 188 ? 20.726 -11.383 -9.613 1.00 84.69 188 LEU A O 1
ATOM 1454 N N . GLU A 1 189 ? 19.688 -11.235 -11.594 1.00 85.38 189 GLU A N 1
ATOM 1455 C CA . GLU A 1 189 ? 20.337 -9.993 -12.014 1.00 85.38 189 GLU A CA 1
ATOM 1456 C C . GLU A 1 189 ? 19.675 -8.757 -11.390 1.00 85.38 189 GLU A C 1
ATOM 1458 O O . GLU A 1 189 ? 20.298 -7.702 -11.325 1.00 85.38 189 GLU A O 1
ATOM 1463 N N . CYS A 1 190 ? 18.427 -8.870 -10.910 1.00 84.00 190 CYS A N 1
ATOM 1464 C CA . CYS A 1 190 ? 17.656 -7.766 -10.321 1.00 84.00 190 CYS A CA 1
ATOM 1465 C C . CYS A 1 190 ? 17.632 -6.483 -11.168 1.00 84.00 190 CYS A C 1
ATOM 1467 O O . CYS A 1 190 ? 17.531 -5.372 -10.639 1.00 84.00 190 CYS A O 1
ATOM 1469 N N . ARG A 1 191 ? 17.703 -6.636 -12.492 1.00 84.81 191 ARG A N 1
ATOM 1470 C CA . ARG A 1 191 ? 17.645 -5.523 -13.432 1.00 84.81 191 ARG A CA 1
ATOM 1471 C C . ARG A 1 191 ? 16.217 -4.989 -13.525 1.00 84.81 191 ARG A C 1
ATOM 1473 O O . ARG A 1 191 ? 15.260 -5.760 -13.606 1.00 84.81 191 ARG A O 1
ATOM 1480 N N . ALA A 1 192 ? 16.083 -3.664 -13.526 1.00 82.56 192 ALA A N 1
ATOM 1481 C CA . ALA A 1 192 ? 14.801 -3.003 -13.725 1.00 82.56 192 ALA A CA 1
ATOM 1482 C C . ALA A 1 192 ? 14.173 -3.456 -15.051 1.00 82.56 192 ALA A C 1
ATOM 1484 O O . ALA A 1 192 ? 14.844 -3.539 -16.078 1.00 82.56 192 ALA A O 1
ATOM 1485 N N . SER A 1 193 ? 12.879 -3.767 -15.021 1.00 83.31 193 SER A N 1
ATOM 1486 C CA . SER A 1 193 ? 12.147 -4.298 -16.174 1.00 83.31 193 SER A CA 1
ATOM 1487 C C . SER A 1 193 ? 11.674 -3.227 -17.161 1.00 83.31 193 SER A C 1
ATOM 1489 O O . SER A 1 193 ? 11.070 -3.604 -18.152 1.00 83.31 193 SER A O 1
ATOM 1491 N N . GLY A 1 194 ? 11.953 -1.938 -16.927 1.00 89.69 194 GLY A N 1
ATOM 1492 C CA . GLY A 1 194 ? 11.485 -0.842 -17.789 1.00 89.69 194 GLY A CA 1
ATOM 1493 C C . GLY A 1 194 ? 10.048 -0.403 -17.490 1.00 89.69 194 GLY A C 1
ATOM 1494 O O . GLY A 1 194 ? 9.321 0.023 -18.383 1.00 89.69 194 GLY A O 1
ATOM 1495 N N . TRP A 1 195 ? 9.601 -0.512 -16.231 1.00 91.19 195 TRP A N 1
ATOM 1496 C CA . TRP A 1 195 ? 8.242 -0.113 -15.833 1.00 91.19 195 TRP A CA 1
ATOM 1497 C C . TRP A 1 195 ? 7.962 1.360 -16.119 1.00 91.19 195 TRP A C 1
ATOM 1499 O O . TRP A 1 195 ? 6.841 1.723 -16.494 1.00 91.19 195 TRP A O 1
ATOM 1509 N N . ILE A 1 196 ? 8.982 2.199 -15.943 1.00 89.44 196 ILE A N 1
ATOM 1510 C CA . ILE A 1 196 ? 8.883 3.633 -16.182 1.00 89.44 196 ILE A CA 1
ATOM 1511 C C . ILE A 1 196 ? 8.581 3.945 -17.654 1.00 89.44 196 ILE A C 1
ATOM 1513 O O . ILE A 1 196 ? 7.703 4.764 -17.924 1.00 89.44 196 ILE A O 1
ATOM 1517 N N . ASP A 1 197 ? 9.215 3.233 -18.586 1.00 91.75 197 ASP A N 1
ATOM 1518 C CA . ASP A 1 197 ? 9.071 3.470 -20.023 1.00 91.75 197 ASP A CA 1
ATOM 1519 C C . ASP A 1 197 ? 7.682 3.044 -20.504 1.00 91.75 197 ASP A C 1
ATOM 1521 O O . ASP A 1 197 ? 6.970 3.819 -21.144 1.00 91.75 197 ASP A O 1
ATOM 1525 N N . VAL A 1 198 ? 7.228 1.852 -20.099 1.00 92.00 198 VAL A N 1
ATOM 1526 C CA . VAL A 1 198 ? 5.918 1.321 -20.518 1.00 92.00 198 VAL A CA 1
ATOM 1527 C C . VAL A 1 198 ? 4.751 2.125 -19.933 1.00 92.00 198 VAL A C 1
ATOM 1529 O O . VAL A 1 198 ? 3.683 2.208 -20.538 1.00 92.00 198 VAL A O 1
ATOM 1532 N N . THR A 1 199 ? 4.929 2.751 -18.767 1.00 90.25 199 THR A N 1
ATOM 1533 C CA . THR A 1 199 ? 3.867 3.551 -18.126 1.00 90.25 199 THR A CA 1
ATOM 1534 C C . THR A 1 199 ? 3.961 5.050 -18.389 1.00 90.25 199 THR A C 1
ATOM 1536 O O . THR A 1 199 ? 3.165 5.808 -17.823 1.00 90.25 199 THR A O 1
ATOM 1539 N N . GLY A 1 200 ? 4.911 5.499 -19.215 1.00 87.88 200 GLY A N 1
ATOM 1540 C CA . GLY A 1 200 ? 5.134 6.923 -19.475 1.00 87.88 200 GLY A CA 1
ATOM 1541 C C . GLY A 1 200 ? 5.452 7.705 -18.197 1.00 87.88 200 GLY A C 1
ATOM 1542 O O . GLY A 1 200 ? 4.870 8.759 -17.946 1.00 87.88 200 GLY A O 1
ATOM 1543 N N . GLY A 1 201 ? 6.293 7.141 -17.328 1.00 87.12 201 GLY A N 1
ATOM 1544 C CA . GLY A 1 201 ? 6.732 7.771 -16.081 1.00 87.12 201 GLY A CA 1
ATOM 1545 C C . GLY A 1 201 ? 5.772 7.638 -14.895 1.00 87.12 201 GLY A C 1
ATOM 1546 O O . GLY A 1 201 ? 6.103 8.080 -13.793 1.00 87.12 201 GLY A O 1
ATOM 1547 N N . ARG A 1 202 ? 4.587 7.039 -15.078 1.00 86.00 202 ARG A N 1
ATOM 1548 C CA . ARG A 1 202 ? 3.542 7.013 -14.036 1.00 86.00 202 ARG A CA 1
ATOM 1549 C C . ARG A 1 202 ? 3.783 5.975 -12.950 1.00 86.00 202 ARG A C 1
ATOM 1551 O O . ARG A 1 202 ? 3.372 6.187 -11.808 1.00 86.00 202 ARG A O 1
ATOM 1558 N N . LEU A 1 203 ? 4.415 4.854 -13.287 1.00 90.88 203 LEU A N 1
ATOM 1559 C CA . LEU A 1 203 ? 4.650 3.762 -12.356 1.00 90.88 203 LEU A CA 1
ATOM 1560 C C . LEU A 1 203 ? 6.136 3.438 -12.285 1.00 90.88 203 LEU A C 1
ATOM 1562 O O . LEU A 1 203 ? 6.745 2.965 -13.237 1.00 90.88 203 LEU A O 1
ATOM 1566 N N . ARG A 1 204 ? 6.711 3.674 -11.107 1.00 91.81 204 ARG A N 1
ATOM 1567 C CA . ARG A 1 204 ? 8.089 3.288 -10.808 1.00 91.81 204 ARG A CA 1
ATOM 1568 C C . ARG A 1 204 ? 8.150 1.819 -10.405 1.00 91.81 204 ARG A C 1
ATOM 1570 O O . ARG A 1 204 ? 7.239 1.308 -9.745 1.00 91.81 204 ARG A O 1
ATOM 1577 N N . GLU A 1 205 ? 9.284 1.193 -10.671 1.00 92.56 205 GLU A N 1
ATOM 1578 C CA . GLU A 1 205 ? 9.634 -0.170 -10.262 1.00 92.56 205 GLU A CA 1
ATOM 1579 C C . GLU A 1 205 ? 9.420 -0.363 -8.755 1.00 92.56 205 GLU A C 1
ATOM 1581 O O . GLU A 1 205 ? 8.847 -1.351 -8.296 1.00 92.56 205 GLU A O 1
ATOM 1586 N N . THR A 1 206 ? 9.821 0.638 -7.966 1.00 92.44 206 THR A N 1
ATOM 1587 C CA . THR A 1 206 ? 9.649 0.636 -6.508 1.00 92.44 206 THR A CA 1
ATOM 1588 C C . THR A 1 206 ? 8.182 0.591 -6.086 1.00 92.44 206 THR A C 1
ATOM 1590 O O . THR A 1 206 ? 7.863 -0.065 -5.095 1.00 92.44 206 THR A O 1
ATOM 1593 N N . GLY A 1 207 ? 7.284 1.231 -6.841 1.00 92.62 207 GLY A N 1
ATOM 1594 C CA . GLY A 1 207 ? 5.841 1.187 -6.613 1.00 92.62 207 GLY A CA 1
ATOM 1595 C C . GLY A 1 207 ? 5.276 -0.211 -6.851 1.00 92.62 207 GLY A C 1
ATOM 1596 O O . GLY A 1 207 ? 4.652 -0.777 -5.952 1.00 92.62 207 GLY A O 1
ATOM 1597 N N . VAL A 1 208 ? 5.572 -0.804 -8.011 1.00 95.69 208 VAL A N 1
ATOM 1598 C CA . VAL A 1 208 ? 5.176 -2.188 -8.343 1.00 95.69 208 VAL A CA 1
ATOM 1599 C C . VAL A 1 208 ? 5.686 -3.168 -7.290 1.00 95.69 208 VAL A C 1
ATOM 1601 O O . VAL A 1 208 ? 4.923 -3.993 -6.785 1.00 95.69 208 VAL A O 1
ATOM 1604 N N . GLY A 1 209 ? 6.952 -3.024 -6.889 1.00 95.56 209 GLY A N 1
ATOM 1605 C CA . GLY A 1 209 ? 7.572 -3.888 -5.894 1.00 95.56 209 GLY A CA 1
ATOM 1606 C C . GLY A 1 209 ? 6.870 -3.796 -4.540 1.00 95.56 209 GLY A C 1
ATOM 1607 O O . GLY A 1 209 ? 6.682 -4.815 -3.884 1.00 95.56 209 GLY A O 1
ATOM 1608 N N . ARG A 1 210 ? 6.414 -2.606 -4.121 1.00 95.69 210 ARG A N 1
ATOM 1609 C CA . ARG A 1 210 ? 5.654 -2.445 -2.867 1.00 95.69 210 ARG A CA 1
ATOM 1610 C C . ARG A 1 210 ? 4.319 -3.188 -2.920 1.00 95.69 210 ARG A C 1
ATOM 1612 O O . ARG A 1 210 ? 3.986 -3.885 -1.965 1.00 95.69 210 ARG A O 1
ATOM 1619 N N . TYR A 1 211 ? 3.579 -3.076 -4.024 1.00 96.31 211 TYR A N 1
ATOM 1620 C CA . TYR A 1 211 ? 2.312 -3.796 -4.196 1.00 96.31 211 TYR A CA 1
ATOM 1621 C C . TYR A 1 211 ? 2.513 -5.310 -4.161 1.00 96.31 211 TYR A C 1
ATOM 1623 O O . TYR A 1 211 ? 1.858 -5.996 -3.373 1.00 96.31 211 TYR A O 1
ATOM 1631 N N . ALA A 1 212 ? 3.483 -5.804 -4.934 1.00 97.19 212 ALA A N 1
ATOM 1632 C CA . ALA A 1 212 ? 3.834 -7.216 -4.982 1.00 97.19 212 ALA A CA 1
ATOM 1633 C C . ALA A 1 212 ? 4.273 -7.746 -3.606 1.00 97.19 212 ALA A C 1
ATOM 1635 O O . ALA A 1 212 ? 3.776 -8.778 -3.157 1.00 97.19 212 ALA A O 1
ATOM 1636 N N . ALA A 1 213 ? 5.135 -7.008 -2.898 1.00 97.19 213 ALA A N 1
ATOM 1637 C CA . ALA A 1 213 ? 5.582 -7.352 -1.550 1.00 97.19 213 ALA A CA 1
ATOM 1638 C C . ALA A 1 213 ? 4.409 -7.457 -0.567 1.00 97.19 213 ALA A C 1
ATOM 1640 O O . ALA A 1 213 ? 4.279 -8.460 0.134 1.00 97.19 213 ALA A O 1
ATOM 1641 N N . ILE A 1 214 ? 3.522 -6.458 -0.522 1.00 96.75 214 ILE A N 1
ATOM 1642 C CA . ILE A 1 214 ? 2.391 -6.475 0.414 1.00 96.75 214 ILE A CA 1
ATOM 1643 C C . ILE A 1 214 ? 1.423 -7.617 0.073 1.00 96.75 214 ILE A C 1
ATOM 1645 O O . ILE A 1 214 ? 1.000 -8.340 0.977 1.00 96.75 214 ILE A O 1
ATOM 1649 N N . ALA A 1 215 ? 1.106 -7.830 -1.209 1.00 97.69 215 ALA A N 1
ATOM 1650 C CA . ALA A 1 215 ? 0.264 -8.947 -1.640 1.00 97.69 215 ALA A CA 1
ATOM 1651 C C . ALA A 1 215 ? 0.879 -10.308 -1.264 1.00 97.69 215 ALA A C 1
ATOM 1653 O O . ALA A 1 215 ? 0.173 -11.174 -0.741 1.00 97.69 215 ALA A O 1
ATOM 1654 N N . GLY A 1 216 ? 2.196 -10.462 -1.419 1.00 97.56 216 GLY A N 1
ATOM 1655 C CA . GLY A 1 216 ? 2.925 -11.654 -0.996 1.00 97.56 216 GLY A CA 1
ATOM 1656 C C . GLY A 1 216 ? 2.884 -11.871 0.523 1.00 97.56 216 GLY A C 1
ATOM 1657 O O . GLY A 1 216 ? 2.596 -12.979 0.972 1.00 97.56 216 GLY A O 1
ATOM 1658 N N . ILE A 1 217 ? 3.097 -10.822 1.328 1.00 97.00 217 ILE A N 1
ATOM 1659 C CA . ILE A 1 217 ? 2.988 -10.881 2.801 1.00 97.00 217 ILE A CA 1
ATOM 1660 C C . ILE A 1 217 ? 1.576 -11.330 3.212 1.00 97.00 217 ILE A C 1
ATOM 1662 O O . ILE A 1 217 ? 1.425 -12.221 4.054 1.00 97.00 217 ILE A O 1
ATOM 1666 N N . ILE A 1 218 ? 0.535 -10.752 2.598 1.00 96.38 218 ILE A N 1
ATOM 1667 C CA . ILE A 1 218 ? -0.865 -11.134 2.845 1.00 96.38 218 ILE A CA 1
ATOM 1668 C C . ILE A 1 218 ? -1.083 -12.609 2.487 1.00 96.38 218 ILE A C 1
ATOM 1670 O O . ILE A 1 218 ? -1.682 -13.348 3.274 1.00 96.38 218 ILE A O 1
ATOM 1674 N N . ALA A 1 219 ? -0.582 -13.049 1.330 1.00 97.00 219 ALA A N 1
ATOM 1675 C CA . ALA A 1 219 ? -0.708 -14.426 0.873 1.00 97.00 219 ALA A CA 1
ATOM 1676 C C . ALA A 1 219 ? -0.041 -15.416 1.840 1.00 97.00 219 ALA A C 1
ATOM 1678 O O . ALA A 1 219 ? -0.671 -16.407 2.207 1.00 97.00 219 ALA A O 1
ATOM 1679 N N . ILE A 1 220 ? 1.163 -15.116 2.343 1.00 95.62 220 ILE A N 1
ATOM 1680 C CA . ILE A 1 220 ? 1.848 -15.934 3.360 1.00 95.62 220 ILE A CA 1
ATOM 1681 C C . ILE A 1 220 ? 1.006 -16.029 4.636 1.00 95.62 220 ILE A C 1
ATOM 1683 O O . ILE A 1 220 ? 0.716 -17.131 5.107 1.00 95.62 220 ILE A O 1
ATOM 1687 N N . GLY A 1 221 ? 0.538 -14.895 5.169 1.00 94.50 221 GLY A N 1
ATOM 1688 C CA . GLY A 1 221 ? -0.303 -14.893 6.372 1.00 94.50 221 GLY A CA 1
ATOM 1689 C C . GLY A 1 221 ? -1.586 -15.711 6.199 1.00 94.50 221 GLY A C 1
ATOM 1690 O O . GLY A 1 221 ? -2.012 -16.433 7.106 1.00 94.50 221 GLY A O 1
ATOM 1691 N N . ARG A 1 222 ? -2.196 -15.655 5.011 1.00 95.19 222 ARG A N 1
ATOM 1692 C CA . ARG A 1 222 ? -3.412 -16.412 4.695 1.00 95.19 222 ARG A CA 1
ATOM 1693 C C . ARG A 1 222 ? -3.157 -17.887 4.384 1.00 95.19 222 ARG A C 1
ATOM 1695 O O . ARG A 1 222 ? -4.034 -18.696 4.681 1.00 95.19 222 ARG A O 1
ATOM 1702 N N . LEU A 1 223 ? -1.988 -18.264 3.871 1.00 94.44 223 LEU A N 1
ATOM 1703 C CA . LEU A 1 223 ? -1.588 -19.667 3.713 1.00 94.44 223 LEU A CA 1
ATOM 1704 C C . LEU A 1 223 ? -1.476 -20.377 5.066 1.00 94.44 223 LEU A C 1
ATOM 1706 O O . LEU A 1 223 ? -1.950 -21.509 5.213 1.00 94.44 223 LEU A O 1
ATOM 1710 N N . CYS A 1 224 ? -0.940 -19.680 6.070 1.00 90.06 224 CYS A N 1
ATOM 1711 C CA . CYS A 1 224 ? -0.788 -20.207 7.423 1.00 90.06 224 CYS A CA 1
ATOM 1712 C C . CYS A 1 224 ? -2.136 -20.471 8.125 1.00 90.06 224 CYS A C 1
ATOM 1714 O O . CYS A 1 224 ? -2.271 -21.471 8.829 1.00 90.06 224 CYS A O 1
ATOM 1716 N N . HIS A 1 225 ? -3.159 -19.634 7.900 1.00 87.06 225 HIS A N 1
ATOM 1717 C CA . HIS A 1 225 ? -4.412 -19.670 8.679 1.00 87.06 225 HIS A CA 1
ATOM 1718 C C . HIS A 1 225 ? -5.702 -19.968 7.886 1.00 87.06 225 HIS A C 1
ATOM 1720 O O . HIS A 1 225 ? -6.760 -20.162 8.486 1.00 87.06 225 HIS A O 1
ATOM 1726 N N . GLY A 1 226 ? -5.678 -19.954 6.553 1.00 79.50 226 GLY A N 1
ATOM 1727 C CA . GLY A 1 226 ? -6.889 -19.915 5.726 1.00 79.50 226 GLY A CA 1
ATOM 1728 C C . GLY A 1 226 ? -7.391 -21.274 5.228 1.00 79.50 226 GLY A C 1
ATOM 1729 O O . GLY A 1 226 ? -6.609 -22.167 4.926 1.00 79.50 226 GLY A O 1
ATOM 1730 N N . LYS A 1 227 ? -8.716 -21.389 5.034 1.00 92.19 227 LYS A N 1
ATOM 1731 C CA . LYS A 1 227 ? -9.363 -22.514 4.319 1.00 92.19 227 LYS A CA 1
ATOM 1732 C C . LYS A 1 227 ? -9.079 -22.511 2.806 1.00 92.19 227 LYS A C 1
ATOM 1734 O O . LYS A 1 227 ? -9.164 -23.542 2.159 1.00 92.19 227 LYS A O 1
ATOM 1739 N N . TRP A 1 228 ? -8.703 -21.358 2.251 1.00 94.12 228 TRP A N 1
ATOM 1740 C CA . TRP A 1 228 ? -8.511 -21.130 0.813 1.00 94.12 228 TRP A CA 1
ATOM 1741 C C . TRP A 1 228 ? -7.036 -21.181 0.396 1.00 94.12 228 TRP A C 1
ATOM 1743 O O . TRP A 1 228 ? -6.582 -20.367 -0.402 1.00 94.12 228 TRP A O 1
ATOM 1753 N N . ARG A 1 229 ? -6.264 -22.121 0.956 1.00 94.19 229 ARG A N 1
ATOM 1754 C CA . ARG A 1 229 ? -4.822 -22.254 0.686 1.00 94.19 229 ARG A CA 1
ATOM 1755 C C . ARG A 1 229 ? -4.441 -22.202 -0.803 1.00 94.19 229 ARG A C 1
ATOM 1757 O O . ARG A 1 229 ? -3.565 -21.400 -1.105 1.00 94.19 229 ARG A O 1
ATOM 1764 N N . PRO A 1 230 ? -5.090 -22.932 -1.736 1.00 96.00 230 PRO A N 1
ATOM 1765 C CA . PRO A 1 230 ? -4.678 -22.894 -3.142 1.00 96.00 230 PRO A CA 1
ATOM 1766 C C . PRO A 1 230 ? -4.815 -21.500 -3.764 1.00 96.00 230 PRO A C 1
ATOM 1768 O O . PRO A 1 230 ? -3.924 -21.063 -4.483 1.00 96.00 230 PRO A O 1
ATOM 1771 N N . MET A 1 231 ? -5.874 -20.755 -3.428 1.00 96.44 231 MET A N 1
ATOM 1772 C CA . MET A 1 231 ? -6.042 -19.376 -3.896 1.00 96.44 231 MET A CA 1
ATOM 1773 C C . MET A 1 231 ? -4.885 -18.488 -3.418 1.00 96.44 231 MET A C 1
ATOM 1775 O O . MET A 1 231 ? -4.313 -17.736 -4.201 1.00 96.44 231 MET A O 1
ATOM 1779 N N . TRP A 1 232 ? -4.503 -18.599 -2.143 1.00 96.69 232 TRP A N 1
ATOM 1780 C CA . TRP A 1 232 ? -3.394 -17.819 -1.590 1.00 96.69 232 TRP A CA 1
ATOM 1781 C C . TRP A 1 232 ? -2.033 -18.258 -2.140 1.00 96.69 232 TRP A C 1
ATOM 1783 O O . TRP A 1 232 ? -1.158 -17.414 -2.306 1.00 96.69 232 TRP A O 1
ATOM 1793 N N . SER A 1 233 ? -1.865 -19.534 -2.498 1.00 96.38 233 SER A N 1
ATOM 1794 C CA . SER A 1 233 ? -0.679 -20.011 -3.219 1.00 96.38 233 SER A CA 1
ATOM 1795 C C . SER A 1 233 ? -0.557 -19.341 -4.584 1.00 96.38 233 SER A C 1
ATOM 1797 O O . SER A 1 233 ? 0.530 -18.896 -4.928 1.00 96.38 233 SER A O 1
ATOM 1799 N N . VAL A 1 234 ? -1.660 -19.201 -5.329 1.00 96.50 234 VAL A N 1
ATOM 1800 C CA . VAL A 1 234 ? -1.662 -18.493 -6.622 1.00 96.50 234 VAL A CA 1
ATOM 1801 C C . VAL A 1 234 ? -1.280 -17.024 -6.446 1.00 96.50 234 VAL A C 1
ATOM 1803 O O . VAL A 1 234 ? -0.427 -16.530 -7.176 1.00 96.50 234 VAL A O 1
ATOM 1806 N N . VAL A 1 235 ? -1.842 -16.332 -5.446 1.00 97.25 235 VAL A N 1
ATOM 1807 C CA . VAL A 1 235 ? -1.463 -14.934 -5.160 1.00 97.25 235 VAL A CA 1
ATOM 1808 C C . VAL A 1 235 ? 0.029 -14.832 -4.835 1.00 97.25 235 VAL A C 1
ATOM 1810 O O . VAL A 1 235 ? 0.706 -13.964 -5.374 1.00 97.25 235 VAL A O 1
ATOM 1813 N N . LEU A 1 236 ? 0.567 -15.741 -4.015 1.00 97.06 236 LEU A N 1
ATOM 1814 C CA . LEU A 1 236 ? 1.993 -15.755 -3.686 1.00 97.06 236 LEU A CA 1
ATOM 1815 C C . LEU A 1 236 ? 2.874 -16.018 -4.920 1.00 97.06 236 LEU A C 1
ATOM 1817 O O . LEU A 1 236 ? 3.880 -15.335 -5.107 1.00 97.06 236 LEU A O 1
ATOM 1821 N N . LEU A 1 237 ? 2.475 -16.971 -5.768 1.00 95.56 237 LEU A N 1
ATOM 1822 C CA . LEU A 1 237 ? 3.158 -17.300 -7.021 1.00 95.56 237 LEU A CA 1
ATOM 1823 C C . LEU A 1 237 ? 3.139 -16.147 -8.026 1.00 95.56 237 LEU A C 1
ATOM 1825 O O . LEU A 1 237 ? 4.065 -16.038 -8.815 1.00 95.56 237 LEU A O 1
ATOM 1829 N N . ILE A 1 238 ? 2.129 -15.280 -7.991 1.00 96.56 238 ILE A N 1
ATOM 1830 C CA . ILE A 1 238 ? 2.077 -14.046 -8.786 1.00 96.56 238 ILE A CA 1
ATOM 1831 C C . ILE A 1 238 ? 2.984 -12.968 -8.173 1.00 96.56 238 ILE A C 1
ATOM 1833 O O . ILE A 1 238 ? 3.747 -12.300 -8.873 1.00 96.56 238 ILE A O 1
ATOM 1837 N N . SER A 1 239 ? 2.919 -12.799 -6.851 1.00 97.25 239 SER A N 1
ATOM 1838 C CA . SER A 1 239 ? 3.638 -11.745 -6.136 1.00 97.25 239 SER A CA 1
ATOM 1839 C C . SER A 1 239 ? 5.157 -11.906 -6.173 1.00 97.25 239 SER A C 1
ATOM 1841 O O . SER A 1 239 ? 5.849 -10.898 -6.290 1.00 97.25 239 SER A O 1
ATOM 1843 N N . ILE A 1 240 ? 5.695 -13.128 -6.081 1.00 95.38 240 ILE A N 1
ATOM 1844 C CA . ILE A 1 240 ? 7.153 -13.344 -6.029 1.00 95.38 240 ILE A CA 1
ATOM 1845 C C . ILE A 1 240 ? 7.851 -12.957 -7.348 1.00 95.38 240 ILE A C 1
ATOM 1847 O O . ILE A 1 240 ? 8.749 -12.115 -7.294 1.00 95.38 240 ILE A O 1
ATOM 1851 N N . PRO A 1 241 ? 7.459 -13.478 -8.529 1.00 94.56 241 PRO A N 1
ATOM 1852 C CA . PRO A 1 241 ? 8.066 -13.084 -9.800 1.00 94.56 241 PRO A CA 1
ATOM 1853 C C . PRO A 1 241 ? 7.877 -11.598 -10.083 1.00 94.56 241 PRO A C 1
ATOM 1855 O O . PRO A 1 241 ? 8.809 -10.943 -10.546 1.00 94.56 241 PRO A O 1
ATOM 1858 N N . LEU A 1 242 ? 6.703 -11.044 -9.748 1.00 95.25 242 LEU A N 1
ATOM 1859 C CA . LEU A 1 242 ? 6.455 -9.614 -9.898 1.00 95.25 242 LEU A CA 1
ATOM 1860 C C . LEU A 1 242 ? 7.428 -8.802 -9.036 1.00 95.25 242 LEU A C 1
ATOM 1862 O O . LEU A 1 242 ? 8.086 -7.905 -9.554 1.00 95.25 242 LEU A O 1
ATOM 1866 N N . LEU A 1 243 ? 7.590 -9.154 -7.757 1.00 95.06 243 LEU A N 1
ATOM 1867 C CA . LEU A 1 243 ? 8.527 -8.497 -6.844 1.00 95.06 243 LEU A CA 1
ATOM 1868 C C . LEU A 1 243 ? 9.975 -8.587 -7.350 1.00 95.06 243 LEU A C 1
ATOM 1870 O O . LEU A 1 243 ? 10.657 -7.563 -7.409 1.00 95.06 243 LEU A O 1
ATOM 1874 N N . LEU A 1 244 ? 10.425 -9.775 -7.765 1.00 91.75 244 LEU A N 1
ATOM 1875 C CA . LEU A 1 244 ? 11.773 -9.989 -8.302 1.00 91.75 244 LEU A CA 1
ATOM 1876 C C . LEU A 1 244 ? 12.006 -9.196 -9.595 1.00 91.75 244 LEU A C 1
ATOM 1878 O O . LEU A 1 244 ? 13.064 -8.593 -9.758 1.00 91.75 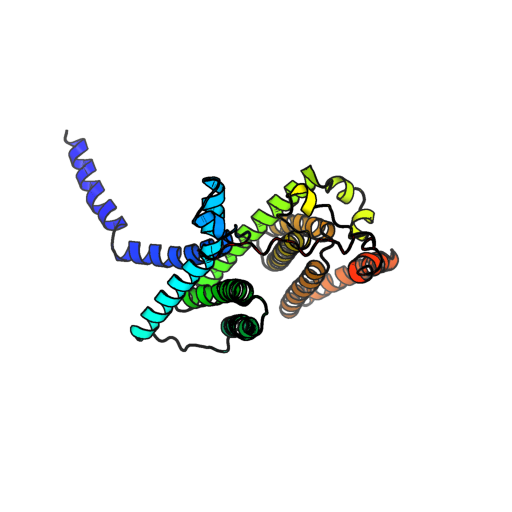244 LEU A O 1
ATOM 1882 N N . SER A 1 245 ? 10.999 -9.111 -10.472 1.00 92.19 245 SER A N 1
ATOM 1883 C CA . SER A 1 245 ? 11.097 -8.370 -11.739 1.00 92.19 245 SER A CA 1
ATOM 1884 C C . SER A 1 245 ? 11.331 -6.870 -11.557 1.00 92.19 245 SER A C 1
ATOM 1886 O O . SER A 1 245 ? 11.821 -6.210 -12.472 1.00 92.19 245 SER A O 1
ATOM 1888 N N . THR A 1 246 ? 10.977 -6.318 -10.392 1.00 92.62 246 THR A N 1
ATOM 1889 C CA . THR A 1 246 ? 11.117 -4.882 -10.133 1.00 92.62 246 THR A CA 1
ATOM 1890 C C . THR A 1 246 ? 12.534 -4.465 -9.756 1.00 92.62 246 THR A C 1
ATOM 1892 O O . THR A 1 246 ? 12.853 -3.286 -9.849 1.00 92.62 246 THR A O 1
ATOM 1895 N N . GLY A 1 247 ? 13.368 -5.379 -9.246 1.00 89.00 247 GLY A N 1
ATOM 1896 C CA . GLY A 1 247 ? 14.658 -5.009 -8.647 1.00 89.00 247 GLY A CA 1
ATOM 1897 C C . GLY A 1 247 ? 14.544 -4.051 -7.443 1.00 89.00 247 GLY A C 1
ATOM 1898 O O . GLY A 1 247 ? 15.541 -3.482 -6.994 1.00 89.00 247 GLY A O 1
ATOM 1899 N N . ALA A 1 248 ? 13.339 -3.841 -6.890 1.00 91.62 248 ALA A N 1
ATOM 1900 C CA . ALA A 1 248 ? 13.091 -2.867 -5.832 1.00 91.62 248 ALA A CA 1
ATOM 1901 C C . ALA A 1 248 ? 13.601 -3.367 -4.470 1.00 91.62 248 ALA A C 1
ATOM 1903 O O . ALA A 1 248 ? 12.863 -3.965 -3.684 1.00 91.62 248 ALA A O 1
ATOM 1904 N N . ARG A 1 249 ? 14.866 -3.068 -4.163 1.00 89.31 249 ARG A N 1
ATOM 1905 C CA . ARG A 1 249 ? 15.586 -3.531 -2.958 1.00 89.31 249 ARG A CA 1
ATOM 1906 C C . ARG A 1 249 ? 14.837 -3.274 -1.657 1.00 89.31 249 ARG A C 1
ATOM 1908 O O . ARG A 1 249 ? 14.670 -4.182 -0.852 1.00 89.31 249 ARG A O 1
ATOM 1915 N N . GLY A 1 250 ? 14.329 -2.053 -1.474 1.00 89.81 250 GLY A N 1
ATOM 1916 C CA . GLY A 1 250 ? 13.559 -1.696 -0.280 1.00 89.81 250 GLY A CA 1
ATOM 1917 C C . GLY A 1 250 ? 12.304 -2.559 -0.109 1.00 89.81 250 GLY A C 1
ATOM 1918 O O . GLY A 1 250 ? 11.980 -2.967 1.003 1.00 89.81 250 GLY A O 1
ATOM 1919 N N . SER A 1 251 ? 11.637 -2.902 -1.213 1.00 93.62 251 SER A N 1
ATOM 1920 C CA . SER A 1 251 ? 10.456 -3.770 -1.207 1.00 93.62 251 SER A CA 1
ATOM 1921 C C . SER A 1 251 ? 10.819 -5.234 -0.962 1.00 93.62 251 SER A C 1
ATOM 1923 O O . SER A 1 251 ? 10.086 -5.912 -0.250 1.00 93.62 251 SER A O 1
ATOM 1925 N N . LEU A 1 252 ? 11.954 -5.713 -1.485 1.00 91.62 252 LEU A N 1
ATOM 1926 C CA . LEU A 1 252 ? 12.486 -7.053 -1.203 1.00 91.62 252 LEU A CA 1
ATOM 1927 C C . LEU A 1 252 ? 12.839 -7.217 0.280 1.00 91.62 252 LEU A C 1
ATOM 1929 O O . LEU A 1 252 ? 12.407 -8.181 0.911 1.00 91.62 252 LEU A O 1
ATOM 1933 N N . VAL A 1 253 ? 13.564 -6.253 0.855 1.00 90.94 253 VAL A N 1
ATOM 1934 C CA . VAL A 1 253 ? 13.910 -6.245 2.286 1.00 90.94 253 VAL A CA 1
ATOM 1935 C C . VAL A 1 253 ? 12.647 -6.153 3.144 1.00 90.94 253 VAL A C 1
ATOM 1937 O O . VAL A 1 253 ? 12.488 -6.926 4.088 1.00 90.94 253 VAL A O 1
ATOM 1940 N N . GLY A 1 254 ? 11.710 -5.268 2.788 1.00 92.50 254 GLY A N 1
ATOM 1941 C CA . GLY A 1 254 ? 10.425 -5.143 3.477 1.00 92.50 254 GLY A CA 1
ATOM 1942 C C . GLY A 1 254 ? 9.582 -6.421 3.411 1.00 92.50 254 GLY A C 1
ATOM 1943 O O . GLY A 1 254 ? 9.023 -6.840 4.426 1.00 92.50 254 GLY A O 1
ATOM 1944 N N . PHE A 1 255 ? 9.537 -7.079 2.248 1.00 95.38 255 PHE A N 1
ATOM 1945 C CA . PHE A 1 255 ? 8.902 -8.385 2.069 1.00 95.38 255 PHE A CA 1
ATOM 1946 C C . PHE A 1 255 ? 9.541 -9.442 2.966 1.00 95.38 255 PHE A C 1
ATOM 1948 O O . PHE A 1 255 ? 8.829 -10.105 3.717 1.00 95.38 255 PHE A O 1
ATOM 1955 N N . ALA A 1 256 ? 10.869 -9.571 2.928 1.00 91.31 256 ALA A N 1
ATOM 1956 C CA . ALA A 1 256 ? 11.601 -10.554 3.717 1.00 91.31 256 ALA A CA 1
ATOM 1957 C C . ALA A 1 256 ? 11.376 -10.352 5.223 1.00 91.31 256 ALA A C 1
ATOM 1959 O O . ALA A 1 256 ? 11.058 -11.312 5.929 1.00 91.31 256 ALA A O 1
ATOM 1960 N N . ALA A 1 257 ? 11.464 -9.110 5.709 1.00 92.44 257 ALA A N 1
ATOM 1961 C CA . ALA A 1 257 ? 11.204 -8.777 7.107 1.00 92.44 257 ALA A CA 1
ATOM 1962 C C . ALA A 1 257 ? 9.751 -9.088 7.511 1.00 92.44 257 ALA A C 1
ATOM 1964 O O . ALA A 1 257 ? 9.515 -9.756 8.520 1.00 92.44 257 ALA A O 1
ATOM 1965 N N . GLY A 1 258 ? 8.773 -8.669 6.700 1.00 93.56 258 GLY A N 1
ATOM 1966 C CA . GLY A 1 258 ? 7.351 -8.908 6.962 1.00 93.56 258 GLY A CA 1
ATOM 1967 C C . GLY A 1 258 ? 6.976 -10.392 6.934 1.00 93.56 258 GLY A C 1
ATOM 1968 O O . GLY A 1 258 ? 6.312 -10.882 7.848 1.00 93.56 258 GLY A O 1
ATOM 1969 N N . ALA A 1 259 ? 7.446 -11.127 5.925 1.00 94.25 259 ALA A N 1
ATOM 1970 C CA . ALA A 1 259 ? 7.263 -12.570 5.811 1.00 94.25 259 ALA A CA 1
ATOM 1971 C C . ALA A 1 259 ? 7.889 -13.304 7.004 1.00 94.25 259 ALA A C 1
ATOM 1973 O O . ALA A 1 259 ? 7.227 -14.142 7.616 1.00 94.25 259 ALA A O 1
ATOM 1974 N N . SER A 1 260 ? 9.118 -12.941 7.388 1.00 89.62 260 SER A N 1
ATOM 1975 C CA . SER A 1 260 ? 9.809 -13.527 8.544 1.00 89.62 260 SER A CA 1
ATOM 1976 C C . SER A 1 260 ? 9.042 -13.289 9.840 1.00 89.62 260 SER A C 1
ATOM 1978 O O . SER A 1 260 ? 8.883 -14.213 10.631 1.00 89.62 260 SER A O 1
ATOM 1980 N N . MET A 1 261 ? 8.500 -12.085 10.046 1.00 91.88 261 MET A N 1
ATOM 1981 C CA . MET A 1 261 ? 7.704 -11.774 11.235 1.00 91.88 261 MET A CA 1
ATOM 1982 C C . MET A 1 261 ? 6.403 -12.588 11.293 1.00 91.88 261 MET A C 1
ATOM 1984 O O . MET A 1 261 ? 6.040 -13.095 12.358 1.00 91.88 261 MET A O 1
ATOM 1988 N N . ILE A 1 262 ? 5.708 -12.757 10.161 1.00 92.69 262 ILE A N 1
ATOM 1989 C CA . ILE A 1 262 ? 4.506 -13.605 10.082 1.00 92.69 262 ILE A CA 1
ATOM 1990 C C . ILE A 1 262 ? 4.859 -15.058 10.386 1.00 92.69 262 ILE A C 1
ATOM 1992 O O . ILE A 1 262 ? 4.186 -15.697 11.198 1.00 92.69 262 ILE A O 1
ATOM 1996 N N . LEU A 1 263 ? 5.918 -15.573 9.761 1.00 90.88 263 LEU A N 1
ATOM 1997 C CA . LEU A 1 263 ? 6.377 -16.939 9.981 1.00 90.88 263 LEU A CA 1
ATOM 1998 C C . LEU A 1 263 ? 6.799 -17.148 11.434 1.00 90.88 263 LEU A C 1
ATOM 2000 O O . LEU A 1 263 ? 6.402 -18.147 12.022 1.00 90.88 263 LEU A O 1
ATOM 2004 N N . LEU A 1 264 ? 7.514 -16.202 12.046 1.00 89.88 264 LEU A N 1
ATOM 2005 C CA . LEU A 1 264 ? 7.890 -16.245 13.461 1.00 89.88 264 LEU A CA 1
ATOM 2006 C C . LEU A 1 264 ? 6.653 -16.265 14.364 1.00 89.88 264 LEU A C 1
ATOM 2008 O O . LEU A 1 264 ? 6.536 -17.118 15.239 1.00 89.88 264 LEU A O 1
ATOM 2012 N N . THR A 1 265 ? 5.692 -15.376 14.117 1.00 91.31 265 THR A N 1
ATOM 2013 C CA . THR A 1 265 ? 4.447 -15.316 14.898 1.00 91.31 265 THR A CA 1
ATOM 2014 C C . THR A 1 265 ? 3.667 -16.625 14.790 1.00 91.31 265 THR A C 1
ATOM 2016 O O . THR A 1 265 ? 3.175 -17.140 15.794 1.00 91.31 265 THR A O 1
ATOM 2019 N N . TYR A 1 266 ? 3.590 -17.195 13.585 1.00 90.44 266 TYR A N 1
ATOM 2020 C CA . TYR A 1 266 ? 2.968 -18.496 13.358 1.00 90.44 266 TYR A CA 1
ATOM 2021 C C . TYR A 1 266 ? 3.739 -19.617 14.062 1.00 90.44 266 TYR A C 1
ATOM 2023 O O . TYR A 1 266 ? 3.129 -20.449 14.723 1.00 90.44 266 TYR A O 1
ATOM 2031 N N . SER A 1 267 ? 5.072 -19.596 13.990 1.00 87.50 267 SER A N 1
ATOM 2032 C CA . SER A 1 267 ? 5.968 -20.556 14.645 1.00 87.50 267 SER A CA 1
ATOM 2033 C C . SER A 1 267 ? 5.719 -20.621 16.150 1.00 87.50 267 SER A C 1
ATOM 2035 O O . SER A 1 267 ? 5.592 -21.707 16.708 1.00 87.50 267 SER A O 1
ATOM 2037 N N . LEU A 1 268 ? 5.567 -19.466 16.799 1.00 90.44 268 LEU A N 1
ATOM 2038 C CA . LEU A 1 268 ? 5.312 -19.387 18.239 1.00 90.44 268 LEU A CA 1
ATOM 2039 C C . LEU A 1 268 ? 3.975 -20.023 18.657 1.00 90.44 268 LEU A C 1
ATOM 2041 O O . LEU A 1 268 ? 3.851 -20.489 19.786 1.00 90.44 268 LEU A O 1
ATOM 2045 N N . HIS A 1 269 ? 2.990 -20.072 17.757 1.00 90.56 269 HIS A N 1
ATOM 2046 C CA . HIS A 1 269 ? 1.672 -20.667 18.016 1.00 90.56 269 HIS A CA 1
ATOM 2047 C C . HIS A 1 269 ? 1.516 -22.076 17.425 1.00 90.56 269 HIS A C 1
ATOM 2049 O O . HIS A 1 269 ? 0.520 -22.758 17.676 1.00 90.56 269 HIS A O 1
ATOM 2055 N N . ALA A 1 270 ? 2.468 -22.514 16.606 1.00 88.56 270 ALA A N 1
ATOM 2056 C CA . ALA A 1 270 ? 2.394 -23.758 15.868 1.00 88.56 270 ALA A CA 1
ATOM 2057 C C . ALA A 1 270 ? 2.756 -24.961 16.750 1.00 88.56 270 ALA A C 1
ATOM 2059 O O . ALA A 1 270 ? 3.580 -24.898 17.661 1.00 88.56 270 ALA A O 1
ATOM 2060 N N . THR A 1 271 ? 2.162 -26.116 16.446 1.00 89.12 271 THR A N 1
ATOM 2061 C CA . THR A 1 271 ? 2.519 -27.371 17.121 1.00 89.12 271 THR A CA 1
ATOM 2062 C C . THR A 1 271 ? 3.977 -27.762 16.829 1.00 89.12 271 THR A C 1
ATOM 2064 O O . THR A 1 271 ? 4.503 -27.478 15.748 1.00 89.12 271 THR A O 1
ATOM 2067 N N . ARG A 1 272 ? 4.633 -28.490 17.747 1.00 90.25 272 ARG A N 1
ATOM 2068 C CA . ARG A 1 272 ? 6.031 -28.952 17.574 1.00 90.25 272 ARG A CA 1
ATOM 2069 C C . ARG A 1 272 ? 6.278 -29.672 16.237 1.00 90.25 272 ARG A C 1
ATOM 2071 O O . ARG A 1 272 ? 7.338 -29.513 15.643 1.00 90.25 272 ARG A O 1
ATOM 2078 N N . LYS A 1 273 ? 5.290 -30.424 15.737 1.00 87.31 273 LYS A N 1
ATOM 2079 C CA . LYS A 1 273 ? 5.384 -31.159 14.462 1.00 87.31 273 LYS A CA 1
ATOM 2080 C C . LYS A 1 273 ? 5.475 -30.220 13.255 1.00 87.31 273 LYS A C 1
ATOM 2082 O O . LYS A 1 273 ? 6.319 -30.414 12.388 1.00 87.31 273 LYS A O 1
ATOM 2087 N N . THR A 1 274 ? 4.639 -29.183 13.216 1.00 85.00 274 THR A N 1
ATOM 2088 C CA . THR A 1 274 ? 4.652 -28.177 12.140 1.00 85.00 274 THR A CA 1
ATOM 2089 C C . THR A 1 274 ? 5.923 -27.333 12.152 1.00 85.00 274 THR A C 1
ATOM 2091 O O . THR A 1 274 ? 6.418 -26.976 11.087 1.00 85.00 274 THR A O 1
ATOM 2094 N N . LEU A 1 275 ? 6.484 -27.076 13.337 1.00 85.38 275 LEU A N 1
ATOM 2095 C CA . LEU A 1 275 ? 7.770 -26.395 13.482 1.00 85.38 275 LEU A CA 1
ATOM 2096 C C . LEU A 1 275 ? 8.926 -27.211 12.904 1.00 85.38 275 LEU A C 1
ATOM 2098 O O . LEU A 1 275 ? 9.700 -26.681 12.115 1.00 85.38 275 LEU A O 1
ATOM 2102 N N . LEU A 1 276 ? 9.013 -28.501 13.247 1.00 84.81 276 LEU A N 1
ATOM 2103 C CA . LEU A 1 276 ? 10.049 -29.393 12.719 1.00 84.81 276 LEU A CA 1
ATOM 2104 C C . LEU A 1 276 ? 9.976 -29.512 11.194 1.00 84.81 276 LEU A C 1
ATOM 2106 O O . LEU A 1 276 ? 11.003 -29.424 10.528 1.00 84.81 276 LEU A O 1
ATOM 2110 N N . ALA A 1 277 ? 8.769 -29.653 10.640 1.00 82.12 277 ALA A N 1
ATOM 2111 C CA . ALA A 1 277 ? 8.578 -29.701 9.194 1.00 82.12 277 ALA A CA 1
ATOM 2112 C C . ALA A 1 277 ? 9.002 -28.388 8.513 1.00 82.12 277 ALA A C 1
ATOM 2114 O O . ALA A 1 277 ? 9.728 -28.422 7.523 1.00 82.12 277 ALA A O 1
ATOM 2115 N N . GLY A 1 278 ? 8.593 -27.237 9.062 1.00 82.19 278 GLY A N 1
ATOM 2116 C CA . GLY A 1 278 ? 8.987 -25.927 8.540 1.00 82.19 278 GLY A CA 1
ATOM 2117 C C . GLY A 1 278 ? 10.501 -25.720 8.575 1.00 82.19 278 GLY A C 1
ATOM 2118 O O . GLY A 1 278 ? 11.087 -25.346 7.563 1.00 82.19 278 GLY A O 1
ATOM 2119 N N . LEU A 1 279 ? 11.136 -26.048 9.702 1.00 85.94 279 LEU A N 1
ATOM 2120 C CA . LEU A 1 279 ? 12.581 -25.936 9.890 1.00 85.94 279 LEU A CA 1
ATOM 2121 C C . LEU A 1 279 ? 13.355 -26.839 8.920 1.00 85.94 279 LEU A C 1
ATOM 2123 O O . LEU A 1 279 ? 14.308 -26.382 8.289 1.00 85.94 279 LEU A O 1
ATOM 2127 N N . LEU A 1 280 ? 12.905 -28.082 8.732 1.00 86.06 280 LEU A N 1
ATOM 2128 C CA . LEU A 1 280 ? 13.513 -29.019 7.787 1.00 86.06 280 LEU A CA 1
ATOM 2129 C C . LEU A 1 280 ? 13.409 -28.510 6.343 1.00 86.06 280 LEU A C 1
ATOM 2131 O O . LEU A 1 280 ? 14.408 -28.513 5.628 1.00 86.06 280 LEU A O 1
ATOM 2135 N N . ILE A 1 281 ? 12.244 -27.995 5.932 1.00 83.06 281 ILE A N 1
ATOM 2136 C CA . ILE A 1 281 ? 12.065 -27.394 4.599 1.00 83.06 281 ILE A CA 1
ATOM 2137 C C . ILE A 1 281 ? 12.994 -26.188 4.423 1.00 83.06 281 ILE A C 1
ATOM 2139 O O . ILE A 1 281 ? 13.668 -26.082 3.399 1.00 83.06 281 ILE A O 1
ATOM 2143 N N . THR A 1 282 ? 13.071 -25.295 5.415 1.00 82.12 282 THR A N 1
ATOM 2144 C CA . THR A 1 282 ? 13.953 -24.122 5.333 1.00 82.12 282 THR A CA 1
ATOM 2145 C C . THR A 1 282 ? 15.427 -24.502 5.289 1.00 82.12 282 THR A C 1
ATOM 2147 O O . THR A 1 282 ? 16.165 -23.883 4.532 1.00 82.12 282 THR A O 1
ATOM 2150 N N . MET A 1 283 ? 15.854 -25.530 6.032 1.00 83.12 283 MET A N 1
ATOM 2151 C CA . MET A 1 283 ? 17.232 -26.024 5.980 1.00 83.12 283 MET A CA 1
ATOM 2152 C C . MET A 1 283 ? 17.559 -26.586 4.600 1.00 83.12 283 MET A C 1
ATOM 2154 O O . MET A 1 283 ? 18.549 -26.175 4.007 1.00 83.12 283 MET A O 1
ATOM 2158 N N . VAL A 1 284 ? 16.704 -27.456 4.051 1.00 85.88 284 VAL A N 1
ATOM 2159 C CA . VAL A 1 284 ? 16.910 -28.037 2.714 1.00 85.88 284 VAL A CA 1
ATOM 2160 C C . VAL A 1 284 ? 16.970 -26.943 1.647 1.00 85.88 284 VAL A C 1
ATOM 2162 O O . VAL A 1 284 ? 17.879 -26.947 0.818 1.00 85.88 284 VAL A O 1
ATOM 2165 N N . LEU A 1 285 ? 16.048 -25.976 1.688 1.00 82.00 285 LEU A N 1
ATOM 2166 C CA . LEU A 1 285 ? 16.006 -24.889 0.712 1.00 82.00 285 LEU A CA 1
ATOM 2167 C C . LEU A 1 285 ? 17.211 -23.949 0.850 1.00 82.00 285 LEU A C 1
ATOM 2169 O O . LEU A 1 285 ? 17.824 -23.595 -0.153 1.00 82.00 285 LEU A O 1
ATOM 2173 N N . ALA A 1 286 ? 17.579 -23.571 2.077 1.00 82.31 286 ALA A N 1
ATOM 2174 C CA . ALA A 1 286 ? 18.740 -22.724 2.331 1.00 82.31 286 ALA A CA 1
ATOM 2175 C C . ALA A 1 286 ? 20.041 -23.411 1.895 1.00 82.31 286 ALA A C 1
ATOM 2177 O O . ALA A 1 286 ? 20.857 -22.781 1.229 1.00 82.31 286 ALA A O 1
ATOM 2178 N N . SER A 1 287 ? 20.214 -24.702 2.198 1.00 83.38 287 SER A N 1
ATOM 2179 C CA . SER A 1 287 ? 21.376 -25.481 1.760 1.00 83.38 287 SER A CA 1
ATOM 2180 C C . SER A 1 287 ? 21.439 -25.610 0.240 1.00 83.38 287 SER A C 1
ATOM 2182 O O . SER A 1 287 ? 22.507 -25.403 -0.333 1.00 83.38 287 SER A O 1
ATOM 2184 N N . ALA A 1 288 ? 20.310 -25.883 -0.423 1.00 81.00 288 ALA A N 1
ATOM 2185 C CA . ALA A 1 288 ? 20.247 -25.937 -1.881 1.00 81.00 288 ALA A CA 1
ATOM 2186 C C . ALA A 1 288 ? 20.645 -24.587 -2.503 1.00 81.00 288 ALA A C 1
ATOM 2188 O O . ALA A 1 288 ? 21.568 -24.539 -3.313 1.00 81.00 288 ALA A O 1
ATOM 2189 N N . LEU A 1 289 ? 20.031 -23.488 -2.052 1.00 81.31 289 LEU A N 1
ATOM 2190 C CA . LEU A 1 289 ? 20.301 -22.131 -2.547 1.00 81.31 289 LEU A CA 1
ATOM 2191 C C . LEU A 1 289 ? 21.723 -21.635 -2.241 1.00 81.31 289 LEU A C 1
ATOM 2193 O O . LEU A 1 289 ? 22.279 -20.831 -2.993 1.00 81.31 289 LEU A O 1
ATOM 2197 N N . TRP A 1 290 ? 22.308 -22.087 -1.131 1.00 85.62 290 TRP A N 1
ATOM 2198 C CA . TRP A 1 290 ? 23.697 -21.799 -0.787 1.00 85.62 290 TRP A CA 1
ATOM 2199 C C . TRP A 1 290 ? 24.657 -22.567 -1.697 1.00 85.62 290 TRP A C 1
ATOM 2201 O O . TRP A 1 290 ? 25.595 -21.978 -2.233 1.00 85.62 290 TRP A O 1
ATOM 2211 N N . SER A 1 291 ? 24.398 -23.861 -1.922 1.00 84.88 291 SER A N 1
ATOM 2212 C CA . SER A 1 291 ? 25.254 -24.731 -2.742 1.00 84.88 291 SER A CA 1
ATOM 2213 C C . SER A 1 291 ? 25.345 -24.291 -4.204 1.00 84.88 291 SER A C 1
ATOM 2215 O O . SER A 1 291 ? 26.398 -24.419 -4.819 1.00 84.88 291 SER A O 1
ATOM 2217 N N . THR A 1 292 ? 24.275 -23.706 -4.746 1.00 86.31 292 THR A N 1
ATOM 2218 C CA . THR A 1 292 ? 24.236 -23.195 -6.122 1.00 86.31 292 THR A CA 1
ATOM 2219 C C . THR A 1 292 ? 24.895 -21.821 -6.274 1.00 86.31 292 THR A C 1
ATOM 2221 O O . THR A 1 292 ? 24.957 -21.295 -7.383 1.00 86.31 292 THR A O 1
ATOM 2224 N N . GLY A 1 293 ? 25.336 -21.185 -5.181 1.00 86.75 293 GLY A N 1
ATOM 2225 C CA . GLY A 1 293 ? 25.840 -19.808 -5.195 1.00 86.75 293 GLY A CA 1
ATOM 2226 C C . GLY A 1 293 ? 24.763 -18.752 -5.477 1.00 86.75 293 GLY A C 1
ATOM 2227 O O . GLY A 1 293 ? 25.072 -17.562 -5.536 1.00 86.75 293 GLY A O 1
ATOM 2228 N N . THR A 1 294 ? 23.493 -19.155 -5.597 1.00 86.69 294 THR A N 1
ATOM 2229 C CA . THR A 1 294 ? 22.359 -18.276 -5.917 1.00 86.69 294 THR A CA 1
ATOM 2230 C C . THR A 1 294 ? 22.224 -17.142 -4.908 1.00 86.69 294 THR A C 1
ATOM 2232 O O . THR A 1 294 ? 21.970 -16.004 -5.298 1.00 86.69 294 THR A O 1
ATOM 2235 N N . ILE A 1 295 ? 22.457 -17.424 -3.621 1.00 84.75 295 ILE A N 1
ATOM 2236 C CA . ILE A 1 295 ? 22.419 -16.411 -2.556 1.00 84.75 295 ILE A CA 1
ATOM 2237 C C . ILE A 1 295 ? 23.514 -15.358 -2.754 1.00 84.75 295 ILE A C 1
ATOM 2239 O O . ILE A 1 295 ? 23.242 -14.172 -2.588 1.00 84.75 295 ILE A O 1
ATOM 2243 N N . ASN A 1 296 ? 24.725 -15.761 -3.149 1.00 88.06 296 ASN A N 1
ATOM 2244 C CA . ASN A 1 296 ? 25.837 -14.833 -3.358 1.00 88.06 296 ASN A CA 1
ATOM 2245 C C . ASN A 1 296 ? 25.602 -13.953 -4.587 1.00 88.06 296 ASN A C 1
ATOM 2247 O O . ASN A 1 296 ? 25.795 -12.741 -4.513 1.00 88.06 296 ASN A O 1
ATOM 2251 N N . THR A 1 297 ? 25.128 -14.540 -5.689 1.00 88.19 297 THR A N 1
ATOM 2252 C CA . THR A 1 297 ? 24.762 -13.798 -6.904 1.00 88.19 297 THR A CA 1
ATOM 2253 C C . THR A 1 297 ? 23.630 -12.814 -6.621 1.00 88.19 297 THR A C 1
ATOM 2255 O O . THR A 1 297 ? 23.745 -11.636 -6.953 1.00 88.19 297 THR A O 1
ATOM 2258 N N . PHE A 1 298 ? 22.581 -13.258 -5.922 1.00 86.88 298 PHE A N 1
ATOM 2259 C CA . PHE A 1 298 ? 21.478 -12.395 -5.510 1.00 86.88 298 PHE A CA 1
ATOM 2260 C C . PHE A 1 298 ? 21.954 -11.276 -4.577 1.00 86.88 298 PHE A C 1
ATOM 2262 O O . PHE A 1 298 ? 21.645 -10.115 -4.807 1.00 86.88 298 PHE A O 1
ATOM 2269 N N . ALA A 1 299 ? 22.737 -11.577 -3.540 1.00 88.00 299 ALA A N 1
ATOM 2270 C CA . ALA A 1 299 ? 23.246 -10.555 -2.630 1.00 88.00 299 ALA A CA 1
ATOM 2271 C C . ALA A 1 299 ? 24.118 -9.533 -3.375 1.00 88.00 299 ALA A C 1
ATOM 2273 O O . ALA A 1 299 ? 23.922 -8.326 -3.226 1.00 88.00 299 ALA A O 1
ATOM 2274 N N . LYS A 1 300 ? 25.014 -9.998 -4.250 1.00 89.50 300 LYS A N 1
ATOM 2275 C CA . LYS A 1 300 ? 25.890 -9.131 -5.040 1.00 89.50 300 LYS A CA 1
ATOM 2276 C C . LYS A 1 300 ? 25.093 -8.221 -5.980 1.00 89.50 300 LYS A C 1
ATOM 2278 O O . LYS A 1 300 ? 25.276 -7.007 -5.942 1.00 89.50 300 LYS A O 1
ATOM 2283 N N . ASN A 1 301 ? 24.185 -8.783 -6.772 1.00 87.00 301 ASN A N 1
ATOM 2284 C CA . ASN A 1 301 ? 23.457 -8.040 -7.804 1.00 87.00 301 ASN A CA 1
ATOM 2285 C C . ASN A 1 301 ? 22.302 -7.212 -7.220 1.00 87.00 301 ASN A C 1
ATOM 2287 O O . ASN A 1 301 ? 22.096 -6.055 -7.580 1.00 87.00 301 ASN A O 1
ATOM 2291 N N . CYS A 1 302 ? 21.559 -7.782 -6.274 1.00 83.69 302 CYS A N 1
ATOM 2292 C CA . CYS A 1 302 ? 20.327 -7.195 -5.759 1.00 83.69 302 CYS A CA 1
ATOM 2293 C C . CYS A 1 302 ? 20.539 -6.352 -4.503 1.00 83.69 302 CYS A C 1
ATOM 2295 O O . CYS A 1 302 ? 19.768 -5.424 -4.285 1.00 83.69 302 CYS A O 1
ATOM 2297 N N . LEU A 1 303 ? 21.538 -6.642 -3.662 1.00 83.50 303 LEU A N 1
ATOM 2298 C CA . LEU A 1 303 ? 21.796 -5.854 -2.448 1.00 83.50 303 LEU A CA 1
ATOM 2299 C C . LEU A 1 303 ? 22.983 -4.906 -2.639 1.00 83.50 303 LEU A C 1
ATOM 2301 O O . LEU A 1 303 ? 22.864 -3.725 -2.305 1.00 83.50 303 LEU A O 1
ATOM 2305 N N . SER A 1 304 ? 24.087 -5.384 -3.219 1.00 82.88 304 SER A N 1
ATOM 2306 C CA . SER A 1 304 ? 25.360 -4.649 -3.248 1.00 82.88 304 SER A CA 1
ATOM 2307 C C . SER A 1 304 ? 25.587 -3.768 -4.481 1.00 82.88 304 SER A C 1
ATOM 2309 O O . SER A 1 304 ? 26.198 -2.714 -4.335 1.00 82.88 304 SER A O 1
ATOM 2311 N N . ALA A 1 305 ? 25.085 -4.117 -5.672 1.00 71.31 305 ALA A N 1
ATOM 2312 C CA . ALA A 1 305 ? 25.380 -3.409 -6.934 1.00 71.31 305 ALA A CA 1
ATOM 2313 C C . ALA A 1 305 ? 24.676 -2.037 -7.076 1.00 71.31 305 ALA A C 1
ATOM 2315 O O . ALA A 1 305 ? 24.101 -1.711 -8.104 1.00 71.31 305 ALA A O 1
ATOM 2316 N N . GLY A 1 306 ? 24.554 -1.260 -5.999 1.00 56.59 306 GLY A N 1
ATOM 2317 C CA . GLY A 1 306 ? 23.697 -0.067 -5.934 1.00 56.59 306 GLY A CA 1
ATOM 2318 C C . GLY A 1 306 ? 24.313 1.241 -6.383 1.00 56.59 306 GLY A C 1
ATOM 2319 O O . GLY A 1 306 ? 23.596 2.233 -6.357 1.00 56.59 306 GLY A O 1
ATOM 2320 N N . HIS A 1 307 ? 25.602 1.280 -6.719 1.00 51.97 307 HIS A N 1
ATOM 2321 C CA . HIS A 1 307 ? 26.324 2.549 -6.869 1.00 51.97 307 HIS A CA 1
ATOM 2322 C C . HIS A 1 307 ? 27.288 2.630 -8.059 1.00 51.97 307 HIS A C 1
ATOM 2324 O O . HIS A 1 307 ? 27.798 3.713 -8.302 1.00 51.97 307 HIS A O 1
ATOM 2330 N N . ALA A 1 308 ? 27.562 1.545 -8.790 1.00 52.78 308 ALA A N 1
ATOM 2331 C CA . ALA A 1 308 ? 28.672 1.565 -9.749 1.00 52.78 308 ALA A CA 1
ATOM 2332 C C . ALA A 1 308 ? 28.290 2.019 -11.170 1.00 52.78 308 ALA A C 1
ATOM 2334 O O . ALA A 1 308 ? 29.103 2.667 -11.812 1.00 52.78 308 ALA A O 1
ATOM 2335 N N . ASP A 1 309 ? 27.063 1.751 -11.636 1.00 48.62 309 ASP A N 1
ATOM 2336 C CA . ASP A 1 309 ? 26.741 1.858 -13.070 1.00 48.62 309 ASP A CA 1
ATOM 2337 C C . ASP A 1 309 ? 25.492 2.703 -13.367 1.00 48.62 309 ASP A C 1
ATOM 2339 O O . ASP A 1 309 ? 24.760 2.430 -14.319 1.00 48.62 309 ASP A O 1
ATOM 2343 N N . ALA A 1 310 ? 25.209 3.738 -12.567 1.00 51.03 310 ALA A N 1
ATOM 2344 C CA . ALA A 1 310 ? 24.457 4.850 -13.143 1.00 51.03 310 ALA A CA 1
ATOM 2345 C C . ALA A 1 310 ? 25.412 5.478 -14.168 1.00 51.03 310 ALA A C 1
ATOM 2347 O O . ALA A 1 310 ? 26.470 5.946 -13.742 1.00 51.03 310 ALA A O 1
ATOM 2348 N N . PRO A 1 311 ? 25.129 5.419 -15.484 1.00 53.09 311 PRO A N 1
ATOM 2349 C CA . PRO A 1 311 ? 26.020 6.008 -16.470 1.00 53.09 311 PRO A CA 1
ATOM 2350 C C . PRO A 1 311 ? 26.268 7.457 -16.054 1.00 53.09 311 PRO A C 1
ATOM 2352 O O . PRO A 1 311 ? 25.324 8.235 -15.914 1.00 53.09 311 PRO A O 1
ATOM 2355 N N . ALA A 1 312 ? 27.537 7.793 -15.816 1.00 54.47 312 ALA A N 1
ATOM 2356 C CA . ALA A 1 312 ? 27.978 9.140 -15.454 1.00 54.47 312 ALA A CA 1
ATOM 2357 C C . ALA A 1 312 ? 27.645 10.180 -16.545 1.00 54.47 312 ALA A C 1
ATOM 2359 O O . ALA A 1 312 ? 27.836 11.373 -16.342 1.00 54.47 312 ALA A O 1
ATOM 2360 N N . ASP A 1 313 ? 27.098 9.719 -17.669 1.00 49.56 313 ASP A N 1
ATOM 2361 C CA . ASP A 1 313 ? 26.706 10.498 -18.831 1.00 49.56 313 ASP A CA 1
ATOM 2362 C C . ASP A 1 313 ? 25.227 10.910 -18.827 1.00 49.56 313 ASP A C 1
ATOM 2364 O O . ASP A 1 313 ? 24.719 11.300 -19.874 1.00 49.56 313 ASP A O 1
ATOM 2368 N N . VAL A 1 314 ? 24.504 10.851 -17.697 1.00 49.66 314 VAL A N 1
ATOM 2369 C CA . VAL A 1 314 ? 23.349 11.753 -17.544 1.00 49.66 314 VAL A CA 1
ATOM 2370 C C . VAL A 1 314 ? 23.951 13.124 -17.251 1.00 49.66 314 VAL A C 1
ATOM 2372 O O . VAL A 1 314 ? 24.435 13.322 -16.133 1.00 49.66 314 VAL A O 1
ATOM 2375 N N . PRO A 1 315 ? 23.987 14.056 -18.221 1.00 49.91 315 PRO A N 1
ATOM 2376 C CA . PRO A 1 315 ? 24.559 15.368 -17.986 1.00 49.91 315 PRO A CA 1
ATOM 2377 C C . PRO A 1 315 ? 23.809 15.977 -16.806 1.00 49.91 315 PRO A C 1
ATOM 2379 O O . PRO A 1 315 ? 22.577 16.018 -16.799 1.00 49.91 315 PRO A O 1
ATOM 2382 N N . ALA A 1 316 ? 24.545 16.448 -15.801 1.00 50.75 316 ALA A N 1
ATOM 2383 C CA . ALA A 1 316 ? 23.972 17.252 -14.726 1.00 50.75 316 ALA A CA 1
ATOM 2384 C C . ALA A 1 316 ? 23.355 18.565 -15.255 1.00 50.75 316 ALA A C 1
ATOM 2386 O O . ALA A 1 316 ? 22.676 19.264 -14.510 1.00 50.75 316 ALA A O 1
ATOM 2387 N N . ASP A 1 317 ? 23.515 18.846 -16.551 1.00 46.44 317 ASP A N 1
ATOM 2388 C CA . ASP A 1 317 ? 22.783 19.842 -17.320 1.00 46.44 317 ASP A CA 1
ATOM 2389 C C . ASP A 1 317 ? 21.349 19.368 -17.623 1.00 46.44 317 ASP A C 1
ATOM 2391 O O . ASP A 1 317 ? 20.905 19.316 -18.770 1.00 46.44 317 ASP A O 1
ATOM 2395 N N . VAL A 1 318 ? 20.580 19.039 -16.582 1.00 47.56 318 VAL A N 1
ATOM 2396 C CA . VAL A 1 318 ? 19.175 19.446 -16.612 1.00 47.56 318 VAL A CA 1
ATOM 2397 C C . VAL A 1 318 ? 19.236 20.930 -16.272 1.00 47.56 318 VAL A C 1
ATOM 2399 O O . VAL A 1 318 ? 19.516 21.245 -15.113 1.00 47.56 318 VAL A O 1
ATOM 2402 N N . PRO A 1 319 ? 19.077 21.848 -17.244 1.00 45.22 319 PRO A N 1
ATOM 2403 C CA . PRO A 1 319 ? 19.112 23.267 -16.948 1.00 45.22 319 PRO A CA 1
ATOM 2404 C C . PRO A 1 319 ? 18.130 23.539 -15.809 1.00 45.22 319 PRO A C 1
ATOM 2406 O O . PRO A 1 319 ? 16.953 23.182 -15.880 1.00 45.22 319 PRO A O 1
ATOM 2409 N N . ALA A 1 320 ? 18.634 24.168 -14.748 1.00 47.44 320 ALA A N 1
ATOM 2410 C CA . ALA A 1 320 ? 17.816 24.716 -13.672 1.00 47.44 320 ALA A CA 1
ATOM 2411 C C . ALA A 1 320 ? 16.867 25.822 -14.179 1.00 47.44 320 ALA A C 1
ATOM 2413 O O . ALA A 1 320 ? 16.055 26.335 -13.415 1.00 47.44 320 ALA A O 1
ATOM 2414 N N . ASP A 1 321 ? 16.912 26.130 -15.475 1.00 43.56 321 ASP A N 1
ATOM 2415 C CA . ASP A 1 321 ? 15.960 26.951 -16.206 1.00 43.56 321 ASP A CA 1
ATOM 2416 C C . ASP A 1 321 ? 14.655 26.176 -16.464 1.00 43.56 321 ASP A C 1
ATOM 2418 O O . ASP A 1 321 ? 14.195 26.010 -17.595 1.00 43.56 321 ASP A O 1
ATOM 2422 N N . VAL A 1 322 ? 14.000 25.723 -15.393 1.00 47.94 322 VAL A N 1
ATOM 2423 C CA . VAL A 1 322 ? 12.544 25.856 -15.380 1.00 47.94 322 VAL A CA 1
ATOM 2424 C C . VAL A 1 322 ? 12.320 27.352 -15.172 1.00 47.94 322 VAL A C 1
ATOM 2426 O O . VAL A 1 322 ? 12.664 27.845 -14.097 1.00 47.94 322 VAL A O 1
ATOM 2429 N N . PRO A 1 323 ? 11.819 28.104 -16.169 1.00 42.03 323 PRO A N 1
ATOM 2430 C CA . PRO A 1 323 ? 11.626 29.533 -16.009 1.00 42.03 323 PRO A CA 1
ATOM 2431 C C . PRO A 1 323 ? 10.746 29.778 -14.784 1.00 42.03 323 PRO A C 1
ATOM 2433 O O . PRO A 1 323 ? 9.613 29.299 -14.700 1.00 42.03 323 PRO A O 1
ATOM 2436 N N . ALA A 1 324 ? 11.296 30.534 -13.835 1.00 47.56 324 ALA A N 1
ATOM 2437 C CA . ALA A 1 324 ? 10.604 31.049 -12.661 1.00 47.56 324 ALA A CA 1
ATOM 2438 C C . ALA A 1 324 ? 9.548 32.115 -13.020 1.00 47.56 324 ALA A C 1
ATOM 2440 O O . ALA A 1 324 ? 9.011 32.773 -12.134 1.00 47.56 324 ALA A O 1
ATOM 2441 N N . ASP A 1 325 ? 9.199 32.253 -14.300 1.00 41.94 325 ASP A N 1
ATOM 2442 C CA . ASP A 1 325 ? 8.129 33.115 -14.782 1.00 41.94 325 ASP A CA 1
ATOM 2443 C C . ASP A 1 325 ? 6.779 32.398 -14.650 1.00 41.94 325 ASP A C 1
ATOM 2445 O O . ASP A 1 325 ? 6.098 32.059 -15.619 1.00 41.94 325 ASP A O 1
ATOM 2449 N N . VAL A 1 326 ? 6.381 32.158 -13.402 1.00 42.81 326 VAL A N 1
ATOM 2450 C CA . VAL A 1 326 ? 4.963 32.173 -13.049 1.00 42.81 326 VAL A CA 1
ATOM 2451 C C . VAL A 1 326 ? 4.687 33.603 -12.589 1.00 42.81 326 VAL A C 1
ATOM 2453 O O . VAL A 1 326 ? 5.078 33.940 -11.470 1.00 42.81 326 VAL A O 1
ATOM 2456 N N . PRO A 1 327 ? 4.075 34.469 -13.419 1.00 43.69 327 PRO A N 1
ATOM 2457 C CA . PRO A 1 327 ? 3.615 35.758 -12.933 1.00 43.69 327 PRO A CA 1
ATOM 2458 C C . PRO A 1 327 ? 2.640 35.512 -11.781 1.00 43.69 327 PRO A C 1
ATOM 2460 O O . PRO A 1 327 ? 1.732 34.682 -11.872 1.00 43.69 327 PRO A O 1
ATOM 2463 N N . ALA A 1 328 ? 2.904 36.189 -10.669 1.00 43.12 328 ALA A N 1
ATOM 2464 C CA . ALA A 1 328 ? 1.983 36.277 -9.558 1.00 43.12 328 ALA A CA 1
ATOM 2465 C C . ALA A 1 328 ? 0.832 37.199 -9.977 1.00 43.12 328 ALA A C 1
ATOM 2467 O O . ALA A 1 328 ? 0.939 38.406 -9.793 1.00 43.12 328 ALA A O 1
ATOM 2468 N N . ASP A 1 329 ? -0.224 36.608 -10.534 1.00 47.16 329 ASP A N 1
ATOM 2469 C CA . ASP A 1 329 ? -1.567 37.191 -10.607 1.00 47.16 329 ASP A CA 1
ATOM 2470 C C . ASP A 1 329 ? -2.575 36.229 -9.954 1.00 47.16 329 ASP A C 1
ATOM 2472 O O . ASP A 1 329 ? -2.631 35.042 -10.364 1.00 47.16 329 ASP A O 1
#